Protein AF-A0A8X7T2V3-F1 (afdb_monomer_lite)

Radius of gyration: 20.46 Å; chains: 1; bounding box: 54×37×57 Å

Structure (mmCIF, N/CA/C/O backbone):
data_AF-A0A8X7T2V3-F1
#
_entry.id   AF-A0A8X7T2V3-F1
#
loop_
_atom_site.group_PDB
_atom_site.id
_atom_site.type_symbol
_atom_site.label_atom_id
_atom_site.label_alt_id
_atom_site.label_comp_id
_atom_site.label_asym_id
_atom_site.label_entity_id
_atom_site.label_seq_id
_atom_site.pdbx_PDB_ins_code
_atom_site.Cartn_x
_atom_site.Cartn_y
_atom_site.Cartn_z
_atom_site.occupancy
_atom_site.B_iso_or_equiv
_atom_site.auth_seq_id
_atom_site.auth_comp_id
_atom_site.auth_asym_id
_atom_site.auth_atom_id
_atom_site.pdbx_PDB_model_num
ATOM 1 N N . MET A 1 1 ? -27.844 -1.762 13.204 1.00 60.72 1 MET A N 1
ATOM 2 C CA . MET A 1 1 ? -26.898 -0.791 13.802 1.00 60.72 1 MET A CA 1
ATOM 3 C C . MET A 1 1 ? -26.301 0.042 12.679 1.00 60.72 1 MET A C 1
ATOM 5 O O . MET A 1 1 ? -25.996 -0.534 11.645 1.00 60.72 1 MET A O 1
ATOM 9 N N . GLY A 1 2 ? -26.189 1.361 12.847 1.00 86.06 2 GLY A N 1
ATOM 10 C CA . GLY A 1 2 ? -25.535 2.263 11.884 1.00 86.06 2 GLY A CA 1
ATOM 11 C C . GLY A 1 2 ? -24.248 2.869 12.454 1.00 86.06 2 GLY A C 1
ATOM 12 O O . GLY A 1 2 ? -23.930 2.629 13.620 1.00 86.06 2 GLY A O 1
ATOM 13 N N . LYS A 1 3 ? -23.538 3.685 11.660 1.00 88.12 3 LYS A N 1
ATOM 14 C CA . LYS A 1 3 ? -22.265 4.326 12.055 1.00 88.12 3 LYS A CA 1
ATOM 15 C C . LYS A 1 3 ? -22.340 5.033 13.415 1.00 88.12 3 LYS A C 1
ATOM 17 O O . LYS A 1 3 ? -21.502 4.807 14.277 1.00 88.12 3 LYS A O 1
ATOM 22 N N . GLU A 1 4 ? -23.390 5.809 13.666 1.00 89.50 4 GLU A N 1
ATOM 23 C CA . GLU A 1 4 ? -23.528 6.560 14.922 1.00 89.50 4 GLU A CA 1
ATOM 24 C C . GLU A 1 4 ? -23.638 5.651 16.150 1.00 89.50 4 GLU A C 1
ATOM 26 O O . GLU A 1 4 ? -23.056 5.943 17.192 1.00 89.50 4 GLU A O 1
ATOM 31 N N . ALA A 1 5 ? -24.319 4.509 16.022 1.00 90.06 5 ALA A N 1
ATOM 32 C CA . ALA A 1 5 ? -24.429 3.544 17.112 1.00 90.06 5 ALA A CA 1
ATOM 33 C C . ALA A 1 5 ? -23.069 2.918 17.466 1.00 90.06 5 ALA A C 1
ATOM 35 O O . ALA A 1 5 ? -22.826 2.620 18.635 1.00 90.06 5 ALA A O 1
ATOM 36 N N . PHE A 1 6 ? -22.185 2.756 16.476 1.00 92.75 6 PHE A N 1
ATOM 37 C CA . PHE A 1 6 ? -20.834 2.243 16.682 1.00 92.75 6 PHE A CA 1
ATOM 38 C C . PHE A 1 6 ? -19.932 3.284 17.359 1.00 92.75 6 PHE A C 1
ATOM 40 O O . PHE A 1 6 ? -19.343 2.986 18.393 1.00 92.75 6 PHE A O 1
ATOM 47 N N . TYR A 1 7 ? -19.877 4.508 16.820 1.00 93.75 7 TYR A N 1
ATOM 48 C CA . TYR A 1 7 ? -18.914 5.539 17.239 1.00 93.75 7 TYR A CA 1
ATOM 49 C C . TYR A 1 7 ? -19.374 6.427 18.405 1.00 93.75 7 TYR A C 1
ATOM 51 O O . TYR A 1 7 ? -18.537 7.050 19.048 1.00 93.75 7 TYR A O 1
ATOM 59 N N . LYS A 1 8 ? -20.677 6.483 18.711 1.00 93.88 8 LYS A N 1
ATOM 60 C CA . LYS A 1 8 ? -21.232 7.296 19.817 1.00 93.88 8 LYS A CA 1
ATOM 61 C C . LYS A 1 8 ? -22.085 6.492 20.805 1.00 93.88 8 LYS A C 1
ATOM 63 O O . LYS A 1 8 ? -22.447 6.968 21.882 1.00 93.88 8 LYS A O 1
ATOM 68 N N . GLY A 1 9 ? -22.468 5.274 20.425 1.00 93.38 9 GLY A N 1
ATOM 69 C CA . GLY A 1 9 ? -23.406 4.450 21.178 1.00 93.38 9 GLY A CA 1
ATOM 70 C C . GLY A 1 9 ? -22.752 3.581 22.251 1.00 93.38 9 GLY A C 1
ATOM 71 O O . GLY A 1 9 ? -21.698 3.889 22.805 1.00 93.38 9 GLY A O 1
ATOM 72 N N . ARG A 1 10 ? -23.421 2.466 22.563 1.00 94.81 10 ARG A N 1
ATOM 73 C CA . ARG A 1 10 ? -22.938 1.475 23.533 1.00 94.81 10 ARG A CA 1
ATOM 74 C C . ARG A 1 10 ? -21.565 0.936 23.133 1.00 94.81 10 ARG A C 1
ATOM 76 O O . ARG A 1 10 ? -20.682 0.884 23.975 1.00 94.81 10 ARG A O 1
ATOM 83 N N . THR A 1 11 ? -21.392 0.588 21.861 1.00 94.62 11 THR A N 1
ATOM 84 C CA . THR A 1 11 ? -20.151 0.007 21.340 1.00 94.62 11 THR A CA 1
ATOM 85 C C . THR A 1 11 ? -18.944 0.904 21.610 1.00 94.62 11 THR A C 1
ATOM 87 O O . THR A 1 11 ? -17.952 0.421 22.142 1.00 94.62 11 THR A O 1
ATOM 90 N N . ALA A 1 12 ? -19.054 2.212 21.361 1.00 95.50 12 ALA A N 1
ATOM 91 C CA . ALA A 1 12 ? -18.005 3.180 21.680 1.00 95.50 12 ALA A CA 1
ATOM 92 C C . ALA A 1 12 ? -17.616 3.169 23.166 1.00 95.50 12 ALA A C 1
ATOM 94 O O . ALA A 1 12 ? -16.433 3.161 23.499 1.00 95.50 12 ALA A O 1
ATOM 95 N N . ARG A 1 13 ? -18.607 3.117 24.065 1.00 96.56 13 ARG A N 1
ATOM 96 C CA . ARG A 1 13 ? -18.366 3.057 25.515 1.00 96.56 13 ARG A CA 1
ATOM 97 C C . ARG A 1 13 ? -17.661 1.775 25.935 1.00 96.56 13 ARG A C 1
ATOM 99 O O . ARG A 1 13 ? -16.741 1.847 26.741 1.00 96.56 13 ARG A O 1
ATOM 106 N N . GLU A 1 14 ? -18.052 0.632 25.378 1.00 96.50 14 GLU A N 1
ATOM 107 C CA . GLU A 1 14 ? -17.398 -0.647 25.682 1.00 96.50 14 GLU A CA 1
ATOM 108 C C . GLU A 1 14 ? -15.957 -0.680 25.155 1.00 96.50 14 GLU A C 1
ATOM 110 O O . GLU A 1 14 ? -15.072 -1.158 25.860 1.00 96.50 14 GLU A O 1
ATOM 115 N N . ILE A 1 15 ? -15.701 -0.133 23.954 1.00 95.25 15 ILE A N 1
ATOM 116 C CA . ILE A 1 15 ? -14.343 0.008 23.398 1.00 95.25 15 ILE A CA 1
ATOM 117 C C . ILE A 1 15 ? -13.474 0.843 24.343 1.00 95.25 15 ILE A C 1
ATOM 119 O O . ILE A 1 15 ? -12.404 0.393 24.748 1.00 95.25 15 ILE A O 1
ATOM 123 N N . VAL A 1 16 ? -13.933 2.042 24.713 1.00 96.19 16 VAL A N 1
ATOM 124 C CA . VAL A 1 16 ? -13.177 2.949 25.590 1.00 96.19 16 VAL A CA 1
ATOM 125 C C . VAL A 1 16 ? -12.956 2.318 26.962 1.00 96.19 16 VAL A C 1
ATOM 127 O O . VAL A 1 16 ? -11.835 2.325 27.461 1.00 96.19 16 VAL A O 1
ATOM 130 N N . SER A 1 17 ? -13.991 1.703 27.541 1.00 96.62 17 SER A N 1
ATOM 131 C CA . SER A 1 17 ? -13.907 1.069 28.857 1.00 96.62 17 SER A CA 1
ATOM 132 C C . SER A 1 17 ? -12.838 -0.021 28.906 1.00 96.62 17 SER A C 1
ATOM 134 O O . SER A 1 17 ? -12.021 -0.017 29.827 1.00 96.62 17 SER A O 1
ATOM 136 N N . ILE A 1 18 ? -12.795 -0.925 27.919 1.00 94.88 18 ILE A N 1
ATOM 137 C CA . ILE A 1 18 ? -11.807 -2.011 27.921 1.00 94.88 18 ILE A CA 1
ATOM 138 C C . ILE A 1 18 ? -10.391 -1.513 27.604 1.00 94.88 18 ILE A C 1
ATOM 140 O O . ILE A 1 18 ? -9.422 -2.013 28.177 1.00 94.88 18 ILE A O 1
ATOM 144 N N . VAL A 1 19 ? -10.256 -0.507 26.732 1.00 93.50 19 VAL A N 1
ATOM 145 C CA . VAL A 1 19 ? -8.956 0.101 26.416 1.00 93.50 19 VAL A CA 1
ATOM 146 C C . VAL A 1 19 ? -8.379 0.790 27.652 1.00 93.50 19 VAL A C 1
ATOM 148 O O . VAL A 1 19 ? -7.228 0.533 27.995 1.00 93.50 19 VAL A O 1
ATOM 151 N N . GLN A 1 20 ? -9.177 1.588 28.365 1.00 94.94 20 GLN A N 1
ATOM 152 C CA . GLN A 1 20 ? -8.750 2.262 29.596 1.00 94.94 20 GLN A CA 1
ATOM 153 C C . GLN A 1 20 ? -8.452 1.273 30.728 1.00 94.94 20 GLN A C 1
ATOM 155 O O . GLN A 1 20 ? -7.442 1.415 31.414 1.00 94.94 20 GLN A O 1
ATOM 160 N N . ALA A 1 21 ? -9.266 0.223 30.886 1.00 94.44 21 ALA A N 1
ATOM 161 C CA . ALA A 1 21 ? -8.995 -0.849 31.848 1.00 94.44 21 ALA A CA 1
ATOM 162 C C . ALA A 1 21 ? -7.669 -1.583 31.567 1.00 94.44 21 ALA A C 1
ATOM 164 O O . ALA A 1 21 ? -7.055 -2.117 32.487 1.00 94.44 21 ALA A O 1
ATOM 165 N N . SER A 1 22 ? -7.215 -1.574 30.310 1.00 91.06 22 SER A N 1
ATOM 166 C CA . SER A 1 22 ? -5.934 -2.144 29.874 1.00 91.06 22 SER A CA 1
ATOM 167 C C . SER A 1 22 ? -4.773 -1.134 29.912 1.00 91.06 22 SER A C 1
ATOM 169 O O . SER A 1 22 ? -3.687 -1.440 29.427 1.00 91.06 22 SER A O 1
ATOM 171 N N . GLY A 1 23 ? -4.987 0.072 30.456 1.00 92.00 23 GLY A N 1
ATOM 172 C CA . GLY A 1 23 ? -3.979 1.134 30.554 1.00 92.00 23 GLY A CA 1
ATOM 173 C C . GLY A 1 23 ? -3.839 2.022 29.311 1.00 92.00 23 GLY A C 1
ATOM 174 O O . GLY A 1 23 ? -2.900 2.808 29.235 1.00 92.00 23 GLY A O 1
ATOM 175 N N . GLY A 1 24 ? -4.739 1.909 28.330 1.00 90.56 24 GLY A N 1
ATOM 176 C CA . GLY A 1 24 ? -4.757 2.766 27.145 1.00 90.56 24 GLY A CA 1
ATOM 177 C C . GLY A 1 24 ? -5.404 4.135 27.388 1.00 90.56 24 GLY A C 1
ATOM 178 O O . GLY A 1 24 ? -6.145 4.335 28.347 1.00 90.56 24 GLY A O 1
ATOM 179 N N . HIS A 1 25 ? -5.161 5.073 26.470 1.00 91.94 25 HIS A N 1
ATOM 180 C CA . HIS A 1 25 ? -5.564 6.483 26.599 1.00 91.94 25 HIS A CA 1
ATOM 181 C C . HIS A 1 25 ? -6.717 6.906 25.676 1.00 91.94 25 HIS A C 1
ATOM 183 O O . HIS A 1 25 ? -6.967 8.095 25.528 1.00 91.94 25 HIS A O 1
ATOM 189 N N . MET A 1 26 ? -7.399 5.957 25.027 1.00 94.38 26 MET A N 1
ATOM 190 C CA . MET A 1 26 ? -8.512 6.279 24.127 1.00 94.38 26 MET A CA 1
ATOM 191 C C . MET A 1 26 ? -9.694 6.864 24.906 1.00 94.38 26 MET A C 1
ATOM 193 O O . MET A 1 26 ? -10.080 6.334 25.951 1.00 94.38 26 MET A O 1
ATOM 197 N N . GLU A 1 27 ? -10.308 7.905 24.354 1.00 95.81 27 GLU A N 1
ATOM 198 C CA . GLU A 1 27 ? -11.503 8.552 24.889 1.00 95.81 27 GLU A CA 1
ATOM 199 C C . GLU A 1 27 ? -12.678 8.477 23.904 1.00 95.81 27 GLU A C 1
ATOM 201 O O . GLU A 1 27 ? -12.517 8.259 22.702 1.00 95.81 27 GLU A O 1
ATOM 206 N N . LEU A 1 28 ? -13.903 8.703 24.396 1.00 95.75 28 LEU A N 1
ATOM 207 C CA . LEU A 1 28 ? -15.088 8.783 23.526 1.00 95.75 28 LEU A CA 1
ATOM 208 C C . LEU A 1 28 ? -14.966 9.914 22.496 1.00 95.75 28 LEU A C 1
ATOM 210 O O . LEU A 1 28 ? -15.446 9.771 21.372 1.00 95.75 28 LEU A O 1
ATOM 214 N N . GLY A 1 29 ? -14.288 11.003 22.872 1.00 95.25 29 GLY A N 1
ATOM 215 C CA . GLY A 1 29 ? -13.994 12.118 21.980 1.00 95.25 29 GLY A CA 1
ATOM 216 C C . GLY A 1 29 ? -13.168 11.709 20.759 1.00 95.25 29 GLY A C 1
ATOM 217 O O . GLY A 1 29 ? -13.383 12.272 19.691 1.00 95.25 29 GLY A O 1
ATOM 218 N N . ASP A 1 30 ? -12.300 10.695 20.863 1.00 93.69 30 ASP A N 1
ATOM 219 C CA . ASP A 1 30 ? -11.509 10.205 19.724 1.00 93.69 30 ASP A CA 1
ATOM 220 C C . ASP A 1 30 ? -12.386 9.498 18.680 1.00 93.69 30 ASP A C 1
ATOM 222 O O . ASP A 1 30 ? -12.205 9.666 17.472 1.00 93.69 30 ASP A O 1
ATOM 226 N N . LEU A 1 31 ? -13.365 8.711 19.140 1.00 93.44 31 LEU A N 1
ATOM 227 C CA . LEU A 1 31 ? -14.308 8.006 18.268 1.00 93.44 31 LEU A CA 1
ATOM 228 C C . LEU A 1 31 ? -15.305 8.972 17.622 1.00 93.44 31 LEU A C 1
ATOM 230 O O . LEU A 1 31 ? -15.644 8.813 16.446 1.00 93.44 31 LEU A O 1
ATOM 234 N N . GLU A 1 32 ? -15.757 9.977 18.374 1.00 92.12 32 GLU A N 1
ATOM 235 C CA . GLU A 1 32 ? -16.623 11.031 17.853 1.00 92.12 32 GLU A CA 1
ATOM 236 C C . GLU A 1 32 ? -15.894 11.920 16.834 1.00 92.12 32 GLU A C 1
ATOM 238 O O . GLU A 1 32 ? -16.443 12.209 15.771 1.00 92.12 32 GLU A O 1
ATOM 243 N N . ASP A 1 33 ? -14.646 12.287 17.107 1.00 90.50 33 ASP A N 1
ATOM 244 C CA . ASP A 1 33 ? -13.798 13.016 16.167 1.00 90.50 33 ASP A CA 1
ATOM 245 C C . ASP A 1 33 ? -13.595 12.236 14.859 1.00 90.50 33 ASP A C 1
ATOM 247 O O . ASP A 1 33 ? -13.733 12.790 13.769 1.00 90.50 33 ASP A O 1
ATOM 251 N N . HIS A 1 34 ? -13.337 10.927 14.946 1.00 88.44 34 HIS A N 1
ATOM 252 C CA . HIS A 1 34 ? -13.153 10.083 13.767 1.00 88.44 34 HIS A CA 1
ATOM 253 C C . HIS A 1 34 ? -14.403 10.027 12.874 1.00 88.44 34 HIS A C 1
ATOM 255 O O . HIS A 1 34 ? -14.294 10.194 11.659 1.00 88.44 34 HIS A O 1
ATOM 261 N N . ILE A 1 35 ? -15.600 9.831 13.444 1.00 88.44 35 ILE A N 1
ATOM 262 C CA . ILE A 1 35 ? -16.838 9.821 12.642 1.00 88.44 35 ILE A CA 1
ATOM 263 C C . ILE A 1 35 ? -17.171 11.211 12.074 1.00 88.44 35 ILE A C 1
ATOM 265 O O . ILE A 1 35 ? -17.765 11.287 10.999 1.00 88.44 35 ILE A O 1
ATOM 269 N N . GLN A 1 36 ? -16.803 12.294 12.770 1.00 88.25 36 GLN A N 1
ATOM 270 C CA . GLN A 1 36 ? -16.984 13.665 12.282 1.00 88.25 36 GLN A CA 1
ATOM 271 C C . GLN A 1 36 ? -16.048 13.989 11.113 1.00 88.25 36 GLN A C 1
ATOM 273 O O . GLN A 1 36 ? -16.503 14.586 10.140 1.00 88.25 36 GLN A O 1
ATOM 278 N N . ARG A 1 37 ? -14.780 13.557 11.175 1.00 83.50 37 ARG A N 1
ATOM 279 C CA . ARG A 1 37 ? -13.835 13.669 10.050 1.00 83.50 37 ARG A CA 1
ATOM 280 C C . ARG A 1 37 ? -14.294 12.873 8.831 1.00 83.50 37 ARG A C 1
ATOM 282 O O . ARG A 1 37 ? -14.151 13.342 7.710 1.00 83.50 37 ARG A O 1
ATOM 289 N N . GLY A 1 38 ? -14.905 11.711 9.052 1.00 81.19 38 GLY A N 1
ATOM 290 C CA . GLY A 1 38 ? -15.469 10.904 7.978 1.00 81.19 38 GLY A CA 1
ATOM 291 C C . GLY A 1 38 ? -14.398 10.227 7.121 1.00 81.19 38 GLY A C 1
ATOM 292 O O . GLY A 1 38 ? -13.354 9.814 7.622 1.00 81.19 38 GLY A O 1
ATOM 293 N N . VAL A 1 39 ? -14.707 10.039 5.838 1.00 80.75 39 VAL A N 1
ATOM 294 C CA . VAL A 1 39 ? -13.814 9.384 4.874 1.00 80.75 39 VAL A CA 1
ATOM 295 C C . VAL A 1 39 ? -12.933 10.443 4.225 1.00 80.75 39 VAL A C 1
ATOM 297 O O . VAL A 1 39 ? -13.452 11.408 3.671 1.00 80.75 39 VAL A O 1
ATOM 300 N N . ASP A 1 40 ? -11.618 10.238 4.255 1.00 79.69 40 ASP A N 1
ATOM 301 C CA . ASP A 1 40 ? -10.688 11.058 3.483 1.00 79.69 40 ASP A CA 1
ATOM 302 C C . ASP A 1 40 ? -10.746 10.637 2.008 1.00 79.69 40 ASP A C 1
ATOM 304 O O . ASP A 1 40 ? -10.319 9.539 1.642 1.00 79.69 40 ASP A O 1
ATOM 308 N N . GLU A 1 41 ? -11.265 11.512 1.148 1.00 80.88 41 GLU A N 1
ATOM 309 C CA . GLU A 1 41 ? -11.150 11.346 -0.299 1.00 80.88 41 GLU A CA 1
ATOM 310 C C . GLU A 1 41 ? -9.754 11.783 -0.744 1.00 80.88 41 GLU A C 1
ATOM 312 O O . GLU A 1 41 ? -9.386 12.955 -0.651 1.00 80.88 41 GLU A O 1
ATOM 317 N N . VAL A 1 42 ? -8.960 10.826 -1.220 1.00 82.00 42 VAL A N 1
ATOM 318 C CA . VAL A 1 42 ? -7.570 11.058 -1.618 1.00 82.00 42 VAL A CA 1
ATOM 319 C C . VAL A 1 42 ? -7.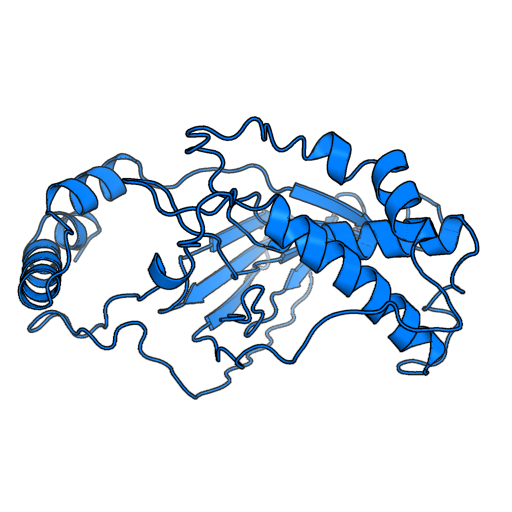368 10.793 -3.103 1.00 82.00 42 VAL A C 1
ATOM 321 O O . VAL A 1 42 ? -7.990 9.901 -3.681 1.00 82.00 42 VAL A O 1
ATOM 324 N N . GLN A 1 43 ? -6.469 11.558 -3.722 1.00 85.06 43 GLN A N 1
ATOM 325 C CA . GLN A 1 43 ? -6.021 11.274 -5.082 1.00 85.06 43 GLN A CA 1
ATOM 326 C C . GLN A 1 43 ? -4.986 10.140 -5.051 1.00 85.06 43 GLN A C 1
ATOM 328 O O . GLN A 1 43 ? -4.013 10.243 -4.298 1.00 85.06 43 GLN A O 1
ATOM 333 N N . PRO A 1 44 ? -5.170 9.064 -5.837 1.00 88.50 44 PRO A N 1
ATOM 334 C CA . PRO A 1 44 ? -4.193 7.987 -5.908 1.00 88.50 44 PRO A CA 1
ATOM 335 C C . PRO A 1 44 ? -2.848 8.486 -6.442 1.00 88.50 44 PRO A C 1
ATOM 337 O O . PRO A 1 44 ? -2.786 9.237 -7.420 1.00 88.50 44 PRO A O 1
ATOM 340 N N . VAL A 1 45 ? -1.764 8.017 -5.831 1.00 90.62 45 VAL A N 1
ATOM 341 C CA . VAL A 1 45 ? -0.415 8.180 -6.383 1.00 90.62 45 VAL A CA 1
ATOM 342 C C . VAL A 1 45 ? -0.181 7.105 -7.428 1.00 90.62 45 VAL A C 1
ATOM 344 O O . VAL A 1 45 ? -0.746 6.015 -7.338 1.00 90.62 45 VAL A O 1
ATOM 347 N N . HIS A 1 46 ? 0.627 7.405 -8.439 1.00 93.25 46 HIS A N 1
ATOM 348 C CA . HIS A 1 46 ? 0.828 6.470 -9.533 1.00 93.25 46 HIS A CA 1
ATOM 349 C C . HIS A 1 46 ? 2.225 6.529 -10.129 1.00 93.25 46 HIS A C 1
ATOM 351 O O . HIS A 1 46 ? 2.935 7.525 -10.009 1.00 93.25 46 HIS A O 1
ATOM 357 N N . TYR A 1 47 ? 2.593 5.444 -10.800 1.00 92.62 47 TYR A N 1
ATOM 358 C CA . TYR A 1 47 ? 3.797 5.353 -11.611 1.00 92.62 47 TYR A CA 1
ATOM 359 C C . TYR A 1 47 ? 3.496 4.552 -12.875 1.00 92.62 47 TYR A C 1
ATOM 361 O O . TYR A 1 47 ? 2.892 3.480 -12.807 1.00 92.62 47 TYR A O 1
ATOM 369 N N . THR A 1 48 ? 3.915 5.064 -14.030 1.00 92.25 48 THR A N 1
ATOM 370 C CA . THR A 1 48 ? 3.808 4.341 -15.301 1.00 92.25 48 THR A CA 1
ATOM 371 C C . THR A 1 48 ? 5.091 3.570 -15.537 1.00 92.25 48 THR A C 1
ATOM 373 O O . THR A 1 48 ? 6.145 4.169 -15.712 1.00 92.25 48 THR A O 1
ATOM 376 N N . TYR A 1 49 ? 4.996 2.243 -15.538 1.00 88.69 49 TYR A N 1
ATOM 377 C CA . TYR A 1 49 ? 6.101 1.368 -15.900 1.00 88.69 49 TYR A CA 1
ATOM 378 C C . TYR A 1 49 ? 6.143 1.210 -17.421 1.00 88.69 49 TYR A C 1
ATOM 380 O O . TYR A 1 49 ? 5.195 0.690 -18.027 1.00 88.69 49 TYR A O 1
ATOM 388 N N . HIS A 1 50 ? 7.220 1.694 -18.042 1.00 78.88 50 HIS A N 1
ATOM 389 C CA . HIS A 1 50 ? 7.354 1.735 -19.493 1.00 78.88 50 HIS A CA 1
ATOM 390 C C . HIS A 1 50 ? 7.967 0.434 -19.989 1.00 78.88 50 HIS A C 1
ATOM 392 O O . HIS A 1 50 ? 9.132 0.141 -19.752 1.00 78.88 50 HIS A O 1
ATOM 398 N N . ASN A 1 51 ? 7.158 -0.349 -20.696 1.00 64.62 51 ASN A N 1
ATOM 399 C CA . ASN A 1 51 ? 7.534 -1.665 -21.192 1.00 64.62 51 ASN A CA 1
ATOM 400 C C . ASN A 1 51 ? 8.812 -1.582 -22.056 1.00 64.62 51 ASN A C 1
ATOM 402 O O . ASN A 1 51 ? 9.782 -2.271 -21.794 1.00 64.62 51 ASN A O 1
ATOM 406 N N . ASP A 1 52 ? 8.859 -0.721 -23.069 1.00 61.06 52 ASP A N 1
ATOM 407 C CA . ASP A 1 52 ? 9.955 -0.608 -24.050 1.00 61.06 52 ASP A CA 1
ATOM 408 C C . ASP A 1 52 ? 10.496 0.828 -24.200 1.00 61.06 52 ASP A C 1
ATOM 410 O O . ASP A 1 52 ? 11.140 1.168 -25.192 1.00 61.06 52 ASP A O 1
ATOM 414 N N . GLY A 1 53 ? 10.206 1.689 -23.222 1.00 55.78 53 GLY A N 1
ATOM 415 C CA . GLY A 1 53 ? 10.483 3.124 -23.293 1.00 55.78 53 GLY A CA 1
ATOM 416 C C . GLY A 1 53 ? 9.467 3.932 -24.114 1.00 55.78 53 GLY A C 1
ATOM 417 O O . GLY A 1 53 ? 9.623 5.149 -24.215 1.00 55.78 53 GLY A O 1
ATOM 418 N N . SER A 1 54 ? 8.422 3.310 -24.678 1.00 56.88 54 SER A N 1
ATOM 419 C CA . SER A 1 54 ? 7.300 4.024 -25.294 1.00 56.88 54 SER A CA 1
ATOM 420 C C . SER A 1 54 ? 6.146 4.240 -24.301 1.00 56.88 54 SER A C 1
ATOM 422 O O . SER A 1 54 ? 5.770 3.351 -23.538 1.00 56.88 54 SER A O 1
ATOM 424 N N . GLU A 1 55 ? 5.538 5.431 -24.319 1.00 57.41 55 GLU A N 1
ATOM 425 C CA . GLU A 1 55 ? 4.376 5.760 -23.469 1.00 57.41 55 GLU A CA 1
ATOM 426 C C . GLU A 1 55 ? 3.105 4.973 -23.836 1.00 57.41 55 GLU A C 1
ATOM 428 O O . GLU A 1 55 ? 2.173 4.895 -23.038 1.00 57.41 55 GLU A O 1
ATOM 433 N N . LYS A 1 56 ? 3.028 4.397 -25.044 1.00 61.41 56 LYS A N 1
ATOM 434 C CA . LYS A 1 56 ? 1.782 3.807 -25.564 1.00 61.41 56 LYS A CA 1
ATOM 435 C C . LYS A 1 56 ? 1.453 2.433 -24.981 1.00 61.41 56 LYS A C 1
ATOM 437 O O . LYS A 1 56 ? 0.271 2.133 -24.838 1.00 61.41 56 LYS A O 1
ATOM 442 N N . ASP A 1 57 ? 2.465 1.652 -24.607 1.00 71.00 57 ASP A N 1
ATOM 443 C CA . ASP A 1 57 ? 2.298 0.291 -24.072 1.00 71.00 57 ASP A CA 1
ATOM 444 C C . ASP A 1 57 ? 2.621 0.180 -22.570 1.00 71.00 57 ASP A C 1
ATOM 446 O O . ASP A 1 57 ? 2.684 -0.922 -22.016 1.00 71.00 57 ASP A O 1
ATOM 450 N N . GLY A 1 58 ? 2.806 1.319 -21.896 1.00 84.00 58 GLY A N 1
ATOM 451 C CA . GLY A 1 58 ? 3.048 1.381 -20.458 1.00 84.00 58 GLY A CA 1
ATOM 452 C C . GLY A 1 58 ? 1.850 0.922 -19.621 1.00 84.00 58 GLY A C 1
ATOM 453 O O . GLY A 1 58 ? 0.685 1.061 -20.011 1.00 84.00 58 GLY A O 1
ATOM 454 N N . VAL A 1 59 ? 2.146 0.383 -18.438 1.00 89.94 59 VAL A N 1
ATOM 455 C CA . VAL A 1 59 ? 1.141 0.057 -17.417 1.00 89.94 59 VAL A CA 1
ATOM 456 C C . VAL A 1 59 ? 1.286 1.052 -16.274 1.00 89.94 59 VAL A C 1
ATOM 458 O O . VAL A 1 59 ? 2.350 1.144 -15.665 1.00 89.94 59 VAL A O 1
ATOM 461 N N . THR A 1 60 ? 0.222 1.793 -15.978 1.00 92.50 60 THR A N 1
ATOM 462 C CA . THR A 1 60 ? 0.194 2.736 -14.857 1.00 92.50 60 THR A CA 1
ATOM 463 C C . THR A 1 60 ? -0.332 2.031 -13.624 1.00 92.50 60 THR A C 1
ATOM 465 O O . THR A 1 60 ? -1.479 1.592 -13.611 1.00 92.50 60 THR A O 1
ATOM 468 N N . LEU A 1 61 ? 0.509 1.908 -12.600 1.00 92.50 61 LEU A N 1
ATOM 469 C CA . LEU A 1 61 ? 0.143 1.387 -11.288 1.00 92.50 61 LEU A CA 1
ATOM 470 C C . LEU A 1 61 ? -0.337 2.536 -10.402 1.00 92.50 61 LEU A C 1
ATOM 472 O O . LEU A 1 61 ? 0.342 3.555 -10.318 1.00 92.50 61 LEU A O 1
ATOM 476 N N . TYR A 1 62 ? -1.469 2.346 -9.733 1.00 93.06 62 TYR A N 1
ATOM 477 C CA . TYR A 1 62 ? -2.080 3.269 -8.784 1.00 93.06 62 TYR A CA 1
ATOM 478 C C . TYR A 1 62 ? -2.099 2.657 -7.392 1.00 93.06 62 TYR A C 1
ATOM 480 O O . TYR A 1 62 ? -2.488 1.501 -7.213 1.00 93.06 62 TYR A O 1
ATOM 488 N N . GLU A 1 63 ? -1.751 3.484 -6.419 1.00 89.50 63 GLU A N 1
ATOM 489 C CA . GLU A 1 63 ? -1.659 3.138 -5.009 1.00 89.50 63 GLU A CA 1
ATOM 490 C C . GLU A 1 63 ? -2.278 4.251 -4.156 1.00 89.50 63 GLU A C 1
ATOM 492 O O . GLU A 1 63 ? -2.391 5.411 -4.574 1.00 89.50 63 GLU A O 1
ATOM 497 N N . CYS A 1 64 ? -2.672 3.911 -2.929 1.00 87.38 64 CYS A N 1
ATOM 498 C CA . CYS A 1 64 ? -3.057 4.925 -1.954 1.00 87.38 64 CYS A CA 1
ATOM 499 C C . CYS A 1 64 ? -1.843 5.812 -1.608 1.00 87.38 64 CYS A C 1
ATOM 501 O O . CYS A 1 64 ? -0.735 5.289 -1.444 1.00 87.38 64 CYS A O 1
ATOM 503 N N . PRO A 1 65 ? -2.024 7.138 -1.460 1.00 87.00 65 PRO A N 1
ATOM 504 C CA . PRO A 1 65 ? -0.956 8.008 -0.982 1.00 87.00 65 PRO A CA 1
ATOM 505 C C . PRO A 1 65 ? -0.538 7.657 0.457 1.00 87.00 65 PRO A C 1
ATOM 507 O O . PRO A 1 65 ? -1.228 6.897 1.153 1.00 87.00 65 PRO A O 1
ATOM 510 N N . PRO A 1 66 ? 0.574 8.240 0.943 1.00 84.94 66 PRO A N 1
ATOM 511 C CA . PRO A 1 66 ? 0.914 8.232 2.359 1.00 84.94 66 PRO A CA 1
ATOM 512 C C . PRO A 1 66 ? -0.306 8.580 3.226 1.00 84.94 66 PRO A C 1
ATOM 514 O O . PRO A 1 66 ? -1.118 9.430 2.871 1.00 84.94 66 PRO A O 1
ATOM 517 N N . ASN A 1 67 ? -0.508 7.929 4.364 1.00 83.00 67 ASN A N 1
ATOM 518 C CA . ASN A 1 67 ? 0.403 7.047 5.097 1.00 83.00 67 ASN A CA 1
ATOM 519 C C . ASN A 1 67 ? 0.472 5.580 4.614 1.00 83.00 67 ASN A C 1
ATOM 521 O O . ASN A 1 67 ? 1.048 4.750 5.318 1.00 83.00 67 ASN A O 1
ATOM 525 N N . GLY A 1 68 ? -0.108 5.241 3.457 1.00 81.06 68 GLY A N 1
ATOM 526 C CA . GLY A 1 68 ? 0.007 3.915 2.840 1.00 81.06 68 GLY A CA 1
ATOM 527 C C . GLY A 1 68 ? 1.412 3.600 2.316 1.00 81.06 68 GLY A C 1
ATOM 528 O O . GLY A 1 68 ? 2.104 4.469 1.788 1.00 81.06 68 GLY A O 1
ATOM 529 N N . GLN A 1 69 ? 1.823 2.334 2.412 1.00 81.69 69 GLN A N 1
ATOM 530 C CA . GLN A 1 69 ? 3.126 1.868 1.931 1.00 81.69 69 GLN A CA 1
ATOM 531 C C . GLN A 1 69 ? 3.185 1.593 0.425 1.00 81.69 69 GLN A C 1
ATOM 533 O O . GLN A 1 69 ? 4.213 1.124 -0.063 1.00 81.69 69 GLN A O 1
ATOM 538 N N . GLY A 1 70 ? 2.116 1.884 -0.326 1.00 84.94 70 GLY A N 1
ATOM 539 C CA . GLY A 1 70 ? 2.041 1.629 -1.774 1.00 84.94 70 GLY A CA 1
ATOM 540 C C . GLY A 1 70 ? 3.134 2.335 -2.559 1.00 84.94 70 GLY A C 1
ATOM 541 O O . GLY A 1 70 ? 3.590 1.846 -3.590 1.00 84.94 70 GLY A O 1
ATOM 542 N N . LEU A 1 71 ? 3.678 3.409 -1.984 1.00 86.19 71 LEU A N 1
ATOM 543 C CA . LEU A 1 71 ? 4.858 4.088 -2.494 1.00 86.19 71 LEU A CA 1
ATOM 544 C C . LEU A 1 71 ? 6.056 3.142 -2.715 1.00 86.19 71 LEU A C 1
ATOM 546 O O . LEU A 1 71 ? 6.802 3.359 -3.662 1.00 86.19 71 LEU A O 1
ATOM 550 N N . VAL A 1 72 ? 6.219 2.068 -1.928 1.00 88.31 72 VAL A N 1
ATOM 551 C CA . VAL A 1 72 ? 7.275 1.057 -2.149 1.00 88.31 72 VAL A CA 1
ATOM 552 C C . VAL A 1 72 ? 7.173 0.452 -3.548 1.00 88.31 72 VAL A C 1
ATOM 554 O O . VAL A 1 72 ? 8.181 0.352 -4.245 1.00 88.31 72 VAL A O 1
ATOM 557 N N . ALA A 1 73 ? 5.969 0.066 -3.978 1.00 90.38 73 ALA A N 1
ATOM 558 C CA . ALA A 1 73 ? 5.763 -0.553 -5.283 1.00 90.38 73 ALA A CA 1
ATOM 559 C C . ALA A 1 73 ? 6.063 0.437 -6.417 1.00 90.38 73 ALA A C 1
ATOM 561 O O . ALA A 1 73 ? 6.759 0.091 -7.372 1.00 90.38 73 ALA A O 1
ATOM 562 N N . LEU A 1 74 ? 5.606 1.685 -6.274 1.00 92.44 74 LEU A N 1
ATOM 563 C CA . LEU A 1 74 ? 5.862 2.748 -7.249 1.00 92.44 74 LEU A CA 1
ATOM 564 C C . LEU A 1 74 ? 7.362 3.057 -7.376 1.00 92.44 74 LEU A C 1
ATOM 566 O O . LEU A 1 74 ? 7.886 3.135 -8.487 1.00 92.44 74 LEU A O 1
ATOM 570 N N . LEU A 1 75 ? 8.068 3.172 -6.248 1.00 89.69 75 LEU A N 1
ATOM 571 C CA . LEU A 1 75 ? 9.512 3.406 -6.222 1.00 89.69 75 LEU A CA 1
ATOM 572 C C . LEU A 1 75 ? 10.287 2.232 -6.811 1.00 89.69 75 LEU A C 1
ATOM 574 O O . LEU A 1 75 ? 11.188 2.448 -7.612 1.00 89.69 75 LEU A O 1
ATOM 578 N N . ALA A 1 76 ? 9.933 0.996 -6.458 1.00 91.56 76 ALA A N 1
ATOM 579 C CA . ALA A 1 76 ? 10.612 -0.186 -6.976 1.00 91.56 76 ALA A CA 1
ATOM 580 C C . ALA A 1 76 ? 10.471 -0.288 -8.501 1.00 91.56 76 ALA A C 1
ATOM 582 O O . ALA A 1 76 ? 11.469 -0.504 -9.190 1.00 91.56 76 ALA A O 1
ATOM 583 N N . LEU A 1 77 ? 9.264 -0.061 -9.038 1.00 92.25 77 LEU A N 1
ATOM 584 C CA . LEU A 1 77 ? 9.037 -0.010 -10.484 1.00 92.25 77 LEU A CA 1
ATOM 585 C C . LEU A 1 77 ? 9.857 1.099 -11.142 1.00 92.25 77 LEU A C 1
ATOM 587 O O . LEU A 1 77 ? 10.492 0.855 -12.165 1.00 92.25 77 LEU A O 1
ATOM 591 N N . GLY A 1 78 ? 9.888 2.290 -10.544 1.00 92.12 78 GLY A N 1
ATOM 592 C CA . GLY A 1 78 ? 10.624 3.411 -11.111 1.00 92.12 78 GLY A CA 1
ATOM 593 C C . GLY A 1 78 ? 12.142 3.274 -11.051 1.00 92.12 78 GLY A C 1
ATOM 594 O O . GLY A 1 78 ? 12.838 3.675 -11.983 1.00 92.12 78 GLY A O 1
ATOM 595 N N . ILE A 1 79 ? 12.669 2.663 -9.990 1.00 90.25 79 ILE A N 1
ATOM 596 C CA . ILE A 1 79 ? 14.091 2.332 -9.868 1.00 90.25 79 ILE A CA 1
ATOM 597 C C . ILE A 1 79 ? 14.466 1.275 -10.905 1.00 90.25 79 ILE A C 1
ATOM 599 O O . ILE A 1 79 ? 15.497 1.412 -11.562 1.00 90.25 79 ILE A O 1
ATOM 603 N N . LEU A 1 80 ? 13.626 0.253 -11.087 1.00 91.06 80 LEU A N 1
ATOM 604 C CA . LEU A 1 80 ? 13.849 -0.800 -12.072 1.00 91.06 80 LEU A CA 1
ATOM 605 C C . LEU A 1 80 ? 13.813 -0.253 -13.509 1.00 91.06 80 LEU A C 1
ATOM 607 O O . LEU A 1 80 ? 14.728 -0.535 -14.279 1.00 91.06 80 LEU A O 1
ATOM 611 N N . ASP A 1 81 ? 12.814 0.568 -13.849 1.00 90.50 81 ASP A N 1
ATOM 612 C CA . ASP A 1 81 ? 12.703 1.250 -15.151 1.00 90.50 81 ASP A CA 1
ATOM 613 C C . ASP A 1 81 ? 13.945 2.131 -15.411 1.00 90.50 81 ASP A C 1
ATOM 615 O O . ASP A 1 81 ? 14.626 2.032 -16.436 1.00 90.50 81 ASP A O 1
ATOM 619 N N . ALA A 1 82 ? 14.357 2.924 -14.415 1.00 90.00 82 ALA A N 1
ATOM 620 C CA . ALA A 1 82 ? 15.565 3.736 -14.515 1.00 90.00 82 ALA A CA 1
ATOM 621 C C . ALA A 1 82 ? 16.847 2.897 -14.674 1.00 90.00 82 ALA A C 1
ATOM 623 O O . ALA A 1 82 ? 17.719 3.272 -15.461 1.00 90.00 82 ALA A O 1
ATOM 624 N N . ALA A 1 83 ? 16.973 1.773 -13.965 1.00 90.56 83 ALA A N 1
ATOM 625 C CA . ALA A 1 83 ? 18.127 0.883 -14.059 1.00 90.56 83 ALA A CA 1
ATOM 626 C C . ALA A 1 83 ? 18.241 0.237 -15.447 1.00 90.56 83 ALA A C 1
ATOM 628 O O . ALA A 1 83 ? 19.347 0.150 -15.985 1.00 90.56 83 ALA A O 1
ATOM 629 N N . GLN A 1 84 ? 17.113 -0.142 -16.053 1.00 89.19 84 GLN A N 1
ATOM 630 C CA . GLN A 1 84 ? 17.062 -0.646 -17.429 1.00 89.19 84 GLN A CA 1
ATOM 631 C C . GLN A 1 84 ? 17.480 0.431 -18.430 1.00 89.19 84 GLN A C 1
ATOM 633 O O . GLN A 1 84 ? 18.382 0.216 -19.236 1.00 89.19 84 GLN A O 1
ATOM 638 N N . ARG A 1 85 ? 16.894 1.631 -18.335 1.00 88.38 85 ARG A N 1
ATOM 639 C CA . ARG A 1 85 ? 17.212 2.762 -19.224 1.00 88.38 85 ARG A CA 1
ATOM 640 C C . ARG A 1 85 ? 18.682 3.184 -19.153 1.00 88.38 85 ARG A C 1
ATOM 642 O O . ARG A 1 85 ? 19.248 3.637 -20.145 1.00 88.38 85 ARG A O 1
ATOM 649 N N . LEU A 1 86 ? 19.299 3.052 -17.980 1.00 89.75 86 LEU A N 1
ATOM 650 C CA . LEU A 1 86 ? 20.720 3.327 -17.760 1.00 89.75 86 LEU A CA 1
ATOM 651 C C . LEU A 1 86 ? 21.633 2.135 -18.109 1.00 89.75 86 LEU A C 1
ATOM 653 O O . LEU A 1 86 ? 22.845 2.254 -17.944 1.00 89.75 86 LEU A O 1
ATOM 657 N N . ASN A 1 87 ? 21.081 1.021 -18.605 1.00 90.44 87 ASN A N 1
ATOM 658 C CA . ASN A 1 87 ? 21.788 -0.229 -18.908 1.00 90.44 87 ASN A CA 1
ATOM 659 C C . ASN A 1 87 ? 22.578 -0.797 -17.711 1.00 90.44 87 ASN A C 1
ATOM 661 O O . ASN A 1 87 ? 23.644 -1.386 -17.886 1.00 90.44 87 ASN A O 1
ATOM 665 N N . ILE A 1 88 ? 22.075 -0.596 -16.488 1.00 90.06 88 ILE A N 1
ATOM 666 C CA . ILE A 1 88 ? 22.675 -1.122 -15.250 1.00 90.06 88 ILE A CA 1
ATOM 667 C C . ILE A 1 88 ? 22.292 -2.591 -15.062 1.00 90.06 88 ILE A C 1
ATOM 669 O O . ILE A 1 88 ? 23.134 -3.417 -14.717 1.00 90.06 88 ILE A O 1
ATOM 673 N N . VAL A 1 89 ? 21.022 -2.913 -15.312 1.00 89.75 89 VAL A N 1
ATOM 674 C CA . VAL A 1 89 ? 20.494 -4.280 -15.299 1.00 89.75 89 VAL A CA 1
ATOM 675 C C . VAL A 1 89 ? 19.914 -4.611 -16.675 1.00 89.75 89 VAL A C 1
ATOM 677 O O . VAL A 1 89 ? 19.390 -3.711 -17.339 1.00 89.75 89 VAL A O 1
ATOM 680 N N . PRO A 1 90 ? 19.997 -5.875 -17.128 1.00 86.44 90 PRO A N 1
ATOM 681 C CA . PRO A 1 90 ? 19.295 -6.306 -18.328 1.00 86.44 90 PRO A CA 1
ATOM 682 C C . PRO A 1 90 ? 17.782 -6.199 -18.133 1.00 86.44 90 PRO A C 1
ATOM 684 O O . PRO A 1 90 ? 17.278 -6.214 -17.010 1.00 86.44 90 PRO A O 1
ATOM 687 N N . ASP A 1 91 ? 17.053 -6.118 -19.242 1.00 86.25 91 ASP A N 1
ATOM 688 C CA . ASP A 1 91 ? 15.597 -6.143 -19.226 1.00 86.25 91 ASP A CA 1
ATOM 689 C C . ASP A 1 91 ? 15.091 -7.474 -18.628 1.00 86.25 91 ASP A C 1
ATOM 691 O O . ASP A 1 91 ? 15.275 -8.522 -19.258 1.00 86.25 91 ASP A O 1
ATOM 695 N N . PRO A 1 92 ? 14.419 -7.467 -17.460 1.00 84.38 92 PRO A N 1
ATOM 696 C CA . PRO A 1 92 ? 13.919 -8.660 -16.787 1.00 84.38 92 PRO A CA 1
ATOM 697 C C . PRO A 1 92 ? 12.965 -9.502 -17.632 1.00 84.38 92 PRO A C 1
ATOM 699 O O . PRO A 1 92 ? 12.800 -10.682 -17.348 1.00 84.38 92 PRO A O 1
ATOM 702 N N . ARG A 1 93 ? 12.341 -8.934 -18.673 1.00 82.12 93 ARG A N 1
ATOM 703 C CA . ARG A 1 93 ? 11.470 -9.676 -19.601 1.00 82.12 93 ARG A CA 1
ATOM 704 C C . ARG A 1 93 ? 12.255 -10.576 -20.551 1.00 82.12 93 ARG A C 1
ATOM 706 O O . ARG A 1 93 ? 11.705 -11.535 -21.080 1.00 82.12 93 ARG A O 1
ATOM 713 N N . THR A 1 94 ? 13.517 -10.233 -20.796 1.00 87.81 94 THR A N 1
ATOM 714 C CA . THR A 1 94 ? 14.434 -11.017 -21.636 1.00 87.81 94 THR A CA 1
ATOM 715 C C . THR A 1 94 ? 15.166 -12.094 -20.842 1.00 87.81 94 THR A C 1
ATOM 717 O O . THR A 1 94 ? 15.755 -12.998 -21.431 1.00 87.81 94 THR A O 1
ATOM 720 N N . LEU A 1 95 ? 15.122 -12.003 -19.512 1.00 89.12 95 LEU A N 1
ATOM 721 C CA . LEU A 1 95 ? 15.716 -12.972 -18.607 1.00 89.12 95 LEU A CA 1
ATOM 722 C C . LEU A 1 95 ? 14.766 -14.143 -18.376 1.00 89.12 95 LEU A C 1
ATOM 724 O O . LEU A 1 95 ? 13.543 -14.018 -18.463 1.00 89.12 95 LEU A O 1
ATOM 728 N N . GLU A 1 96 ? 15.341 -15.287 -18.023 1.00 92.75 96 GLU A N 1
ATOM 729 C CA . GLU A 1 96 ? 14.560 -16.406 -17.519 1.00 92.75 96 GLU A CA 1
ATOM 730 C C . GLU A 1 96 ? 13.884 -16.009 -16.198 1.00 92.75 96 GLU A C 1
ATOM 732 O O . GLU A 1 96 ? 14.497 -15.415 -15.305 1.00 92.75 96 GLU A O 1
ATOM 737 N N . HIS A 1 97 ? 12.595 -16.323 -16.070 1.00 89.31 97 HIS A N 1
ATOM 738 C CA . HIS A 1 97 ? 11.849 -16.025 -14.854 1.00 89.31 97 HIS A CA 1
ATOM 739 C C . HIS A 1 97 ? 12.498 -16.716 -13.646 1.00 89.31 97 HIS A C 1
ATOM 741 O O . HIS A 1 97 ? 12.744 -17.919 -13.675 1.00 89.31 97 HIS A O 1
ATOM 747 N N . ASN A 1 98 ? 12.738 -15.957 -12.574 1.00 88.50 98 ASN A N 1
ATOM 748 C CA . ASN A 1 98 ? 13.457 -16.394 -11.370 1.00 88.50 98 ASN A CA 1
ATOM 749 C C . ASN A 1 98 ? 14.930 -16.789 -11.579 1.00 88.50 98 ASN A C 1
ATOM 751 O O . ASN A 1 98 ? 15.511 -17.417 -10.691 1.00 88.50 98 ASN A O 1
ATOM 755 N N . SER A 1 99 ? 15.567 -16.394 -12.688 1.00 92.38 99 SER A N 1
ATOM 756 C CA . SER A 1 99 ? 17.028 -16.482 -12.788 1.00 92.38 99 SER A CA 1
ATOM 757 C C . SER A 1 99 ? 17.705 -15.612 -11.714 1.00 92.38 99 SER A C 1
ATOM 759 O O . SER A 1 99 ? 17.094 -14.661 -11.207 1.00 92.38 99 SER A O 1
ATOM 761 N N . PRO A 1 100 ? 18.974 -15.885 -11.362 1.00 91.25 100 PRO A N 1
ATOM 762 C CA . PRO A 1 100 ? 19.720 -15.053 -10.422 1.00 91.25 100 PRO A CA 1
ATOM 763 C C . PRO A 1 100 ? 19.738 -13.569 -10.811 1.00 91.25 100 PRO A C 1
ATOM 765 O O . PRO A 1 100 ? 19.516 -12.713 -9.962 1.00 91.25 100 PRO A O 1
ATOM 768 N N . GLU A 1 101 ? 19.931 -13.254 -12.091 1.00 90.19 101 GLU A N 1
ATOM 769 C CA . GLU A 1 101 ? 19.972 -11.884 -12.615 1.00 90.19 101 GLU A CA 1
ATOM 770 C C . GLU A 1 101 ? 18.600 -11.206 -12.529 1.00 90.19 101 GLU A C 1
ATOM 772 O O . GLU A 1 101 ? 18.507 -10.033 -12.160 1.00 90.19 101 GLU A O 1
ATOM 777 N N . TYR A 1 102 ? 17.533 -11.958 -12.824 1.00 90.56 102 TYR A N 1
ATOM 778 C CA . TYR A 1 102 ? 16.155 -11.497 -12.684 1.00 90.56 102 TYR A CA 1
ATOM 779 C C . TYR A 1 102 ? 15.842 -11.135 -11.229 1.00 90.56 102 TYR A C 1
ATOM 781 O O . TYR A 1 102 ? 15.381 -10.029 -10.941 1.00 90.56 102 TYR A O 1
ATOM 789 N N . LEU A 1 103 ? 16.136 -12.047 -10.299 1.00 90.00 103 LEU A N 1
ATOM 790 C CA . LEU A 1 103 ? 15.889 -11.837 -8.875 1.00 90.00 103 LEU A CA 1
ATOM 791 C C . LEU A 1 103 ? 16.762 -10.716 -8.312 1.00 90.00 103 LEU A C 1
ATOM 793 O O . LEU A 1 103 ? 16.253 -9.889 -7.564 1.00 90.00 103 LEU A O 1
ATOM 797 N N . GLN A 1 104 ? 18.035 -10.639 -8.703 1.00 89.62 104 GLN A N 1
ATOM 798 C CA . GLN A 1 104 ? 18.954 -9.585 -8.274 1.00 89.62 104 GLN A CA 1
ATOM 799 C C . GLN A 1 104 ? 18.406 -8.194 -8.618 1.00 89.62 104 GLN A C 1
ATOM 801 O O . GLN A 1 104 ? 18.365 -7.321 -7.752 1.00 89.62 104 GLN A O 1
ATOM 806 N N . ALA A 1 105 ? 17.935 -7.991 -9.853 1.00 90.06 105 ALA A N 1
ATOM 807 C CA . ALA A 1 105 ? 17.378 -6.707 -10.275 1.00 90.06 105 ALA A CA 1
ATOM 808 C C . ALA A 1 105 ? 16.141 -6.311 -9.449 1.00 90.06 105 ALA A C 1
ATOM 810 O O . ALA A 1 105 ? 16.037 -5.170 -8.995 1.00 90.06 105 ALA A O 1
ATOM 811 N N . LEU A 1 106 ? 15.223 -7.258 -9.217 1.00 90.75 106 LEU A N 1
ATOM 812 C CA . LEU A 1 106 ? 14.012 -7.010 -8.430 1.00 90.75 106 LEU A CA 1
ATOM 813 C C . LEU A 1 106 ? 14.317 -6.764 -6.950 1.00 90.75 106 LEU A C 1
ATOM 815 O O . LEU A 1 106 ? 13.772 -5.834 -6.359 1.00 90.75 106 LEU A O 1
ATOM 819 N N . ILE A 1 107 ? 15.186 -7.582 -6.353 1.00 88.56 107 ILE A N 1
ATOM 820 C CA . ILE A 1 107 ? 15.549 -7.497 -4.937 1.00 88.56 107 ILE A CA 1
ATOM 821 C C . ILE A 1 107 ? 16.232 -6.164 -4.647 1.00 88.56 107 ILE A C 1
ATOM 823 O O . ILE A 1 107 ? 15.845 -5.486 -3.700 1.00 88.56 107 ILE A O 1
ATOM 827 N N . GLU A 1 108 ? 17.207 -5.751 -5.456 1.00 88.75 108 GLU A N 1
ATOM 828 C CA . GLU A 1 108 ? 17.934 -4.502 -5.211 1.00 88.75 108 GLU A CA 1
ATOM 829 C C . GLU A 1 108 ? 17.035 -3.271 -5.410 1.00 88.75 108 GLU A C 1
ATOM 831 O O . GLU A 1 108 ? 17.066 -2.352 -4.587 1.00 88.75 108 GLU A O 1
ATOM 836 N N . ALA A 1 109 ? 16.161 -3.275 -6.426 1.00 89.62 109 ALA A N 1
ATOM 837 C CA . ALA A 1 109 ? 15.166 -2.217 -6.609 1.00 89.62 109 ALA A CA 1
ATOM 838 C C . ALA A 1 109 ? 14.193 -2.135 -5.419 1.00 89.62 109 ALA A C 1
ATOM 840 O O . ALA A 1 109 ? 13.944 -1.047 -4.894 1.00 89.62 109 ALA A O 1
ATOM 841 N N . LEU A 1 110 ? 13.692 -3.284 -4.947 1.00 89.06 110 LEU A N 1
ATOM 842 C CA . LEU A 1 110 ? 12.834 -3.357 -3.766 1.00 89.06 110 LEU A CA 1
ATOM 843 C C . LEU A 1 110 ? 13.560 -2.856 -2.518 1.00 89.06 110 LEU A C 1
ATOM 845 O O . LEU A 1 110 ? 13.002 -2.039 -1.796 1.00 89.06 110 LEU A O 1
ATOM 849 N N . ARG A 1 111 ? 14.799 -3.284 -2.256 1.00 86.25 111 ARG A N 1
ATOM 850 C CA . ARG A 1 111 ? 15.562 -2.860 -1.069 1.00 86.25 111 ARG A CA 1
ATOM 851 C C . ARG A 1 111 ? 15.712 -1.345 -1.001 1.00 86.25 111 ARG A C 1
ATOM 853 O O . ARG A 1 111 ? 15.449 -0.758 0.047 1.00 86.25 111 ARG A O 1
ATOM 860 N N . LEU A 1 112 ? 16.072 -0.711 -2.116 1.00 83.69 112 LEU A N 1
ATOM 861 C CA . LEU A 1 112 ? 16.171 0.746 -2.199 1.00 83.69 112 LEU A CA 1
ATOM 862 C C . LEU A 1 112 ? 14.815 1.421 -1.948 1.00 83.69 112 LEU A C 1
ATOM 864 O O . LEU A 1 112 ? 14.742 2.359 -1.152 1.00 83.69 112 LEU A O 1
ATOM 868 N N . ALA A 1 113 ? 13.744 0.900 -2.552 1.00 86.38 113 ALA A N 1
ATOM 869 C CA . ALA A 1 113 ? 12.386 1.397 -2.351 1.00 86.38 113 ALA A CA 1
ATOM 870 C C . ALA A 1 113 ? 11.898 1.245 -0.899 1.00 86.38 113 ALA A C 1
ATOM 872 O O . ALA A 1 113 ? 11.287 2.164 -0.358 1.00 86.38 113 ALA A O 1
ATOM 873 N N . PHE A 1 114 ? 12.197 0.120 -0.242 1.00 84.44 114 PHE A N 1
ATOM 874 C CA . PHE A 1 114 ? 11.883 -0.134 1.166 1.00 84.44 114 PHE A CA 1
ATOM 875 C C . PHE A 1 114 ? 12.591 0.868 2.087 1.00 84.44 114 PHE A C 1
ATOM 877 O O . PHE A 1 114 ? 11.970 1.397 3.009 1.00 84.44 114 PHE A O 1
ATOM 884 N N . VAL A 1 115 ? 13.871 1.159 1.834 1.00 81.62 115 VAL A N 1
ATOM 885 C CA . VAL A 1 115 ? 14.635 2.159 2.599 1.00 81.62 115 VAL A CA 1
ATOM 886 C C . VAL A 1 115 ? 14.021 3.552 2.454 1.00 81.62 115 VAL A C 1
ATOM 888 O O . VAL A 1 115 ? 13.823 4.243 3.455 1.00 81.62 115 VAL A O 1
ATOM 891 N N . ASP A 1 116 ? 13.676 3.950 1.231 1.00 82.25 116 ASP A N 1
ATOM 892 C CA . ASP A 1 116 ? 13.089 5.266 0.971 1.00 82.25 116 ASP A CA 1
ATOM 893 C C . ASP A 1 116 ? 11.683 5.374 1.575 1.00 82.25 116 ASP A C 1
ATOM 895 O O . ASP A 1 116 ? 11.375 6.344 2.267 1.00 82.25 116 ASP A O 1
ATOM 899 N N . ALA A 1 117 ? 10.843 4.351 1.415 1.00 80.50 117 ALA A N 1
ATOM 900 C CA . ALA A 1 117 ? 9.505 4.343 1.990 1.00 80.50 117 ALA A CA 1
ATOM 901 C C . ALA A 1 117 ? 9.522 4.397 3.523 1.00 80.50 117 ALA A C 1
ATOM 903 O O . ALA A 1 117 ? 8.748 5.156 4.098 1.00 80.50 117 ALA A O 1
ATOM 904 N N . ARG A 1 118 ? 10.432 3.675 4.196 1.00 78.00 118 ARG A N 1
ATOM 905 C CA . ARG A 1 118 ? 10.599 3.781 5.660 1.00 78.00 118 ARG A CA 1
ATOM 906 C C . ARG A 1 118 ? 10.914 5.209 6.093 1.00 78.00 118 ARG A C 1
ATOM 908 O O . ARG A 1 118 ? 10.390 5.677 7.096 1.00 78.00 118 ARG A O 1
ATOM 915 N N . LYS A 1 119 ? 11.744 5.912 5.321 1.00 76.00 119 LYS A N 1
ATOM 916 C CA . LYS A 1 119 ? 12.119 7.296 5.616 1.00 76.00 119 LYS A CA 1
ATOM 917 C C . LYS A 1 119 ? 10.964 8.271 5.381 1.00 76.00 119 LYS A C 1
ATOM 919 O O . LYS A 1 119 ? 10.748 9.172 6.193 1.00 76.00 119 LYS A O 1
ATOM 924 N N . PHE A 1 120 ? 10.244 8.115 4.275 1.00 74.94 120 PHE A N 1
ATOM 925 C CA . PHE A 1 120 ? 9.337 9.143 3.770 1.00 74.94 120 PHE A CA 1
ATOM 926 C C . PHE A 1 120 ? 7.856 8.907 4.084 1.00 74.94 120 PHE A C 1
ATOM 928 O O . PHE A 1 120 ? 7.117 9.877 4.238 1.00 74.94 120 PHE A O 1
ATOM 935 N N . VAL A 1 121 ? 7.399 7.657 4.194 1.00 79.62 121 VAL A N 1
ATOM 936 C CA . VAL A 1 121 ? 5.977 7.350 4.401 1.00 79.62 121 VAL A CA 1
ATOM 937 C C . VAL A 1 121 ? 5.574 7.658 5.843 1.00 79.62 121 VAL A C 1
ATOM 939 O O . VAL A 1 121 ? 6.066 7.058 6.797 1.00 79.62 121 VAL A O 1
ATOM 942 N N . SER A 1 122 ? 4.640 8.593 5.997 1.00 80.44 122 SER A N 1
ATOM 943 C CA . SER A 1 122 ? 4.028 8.968 7.272 1.00 80.44 122 SER A CA 1
ATOM 944 C C . SER A 1 122 ? 2.658 9.609 7.030 1.00 80.44 122 SER A C 1
ATOM 946 O O . SER A 1 122 ? 2.210 9.718 5.888 1.00 80.44 122 SER A O 1
ATOM 948 N N . ASP A 1 123 ? 1.979 10.018 8.100 1.00 84.31 123 ASP A N 1
ATOM 949 C CA . ASP A 1 123 ? 0.723 10.760 8.020 1.00 84.31 123 ASP A CA 1
ATOM 950 C C . ASP A 1 123 ? 0.917 12.129 7.349 1.00 84.31 123 ASP A C 1
ATOM 952 O O . ASP A 1 123 ? 1.572 12.997 7.937 1.00 84.31 123 ASP A O 1
ATOM 956 N N . PRO A 1 124 ? 0.306 12.379 6.175 1.00 77.75 124 PRO A N 1
ATOM 957 C CA . PRO A 1 124 ? 0.407 13.675 5.508 1.00 77.75 124 PRO A CA 1
ATOM 958 C 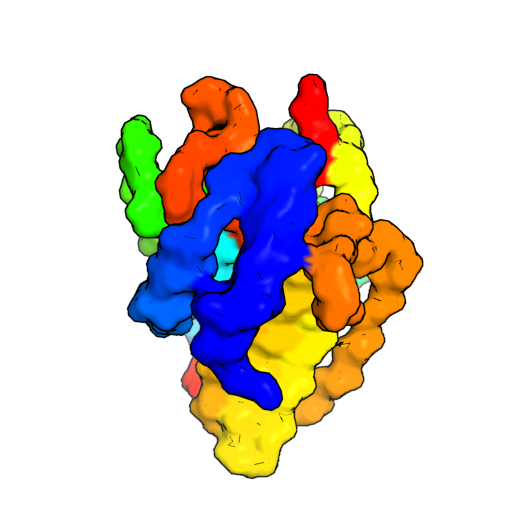C . PRO A 1 124 ? -0.265 14.810 6.296 1.00 77.75 124 PRO A C 1
ATOM 960 O O . PRO A 1 124 ? 0.069 15.971 6.091 1.00 77.75 124 PRO A O 1
ATOM 963 N N . GLN A 1 125 ? -1.202 14.505 7.204 1.00 74.62 125 GLN A N 1
ATOM 964 C CA . GLN A 1 125 ? -1.899 15.511 8.017 1.00 74.62 125 GLN A CA 1
ATOM 965 C C . GLN A 1 125 ? -1.108 15.918 9.270 1.00 74.62 125 GLN A C 1
ATOM 967 O O . GLN A 1 125 ? -1.471 16.887 9.935 1.00 74.62 125 GLN A O 1
ATOM 972 N N . HIS A 1 126 ? -0.043 15.190 9.620 1.00 67.25 126 HIS A N 1
ATOM 973 C CA . HIS A 1 126 ? 0.676 15.375 10.878 1.00 67.25 126 HIS A CA 1
ATOM 974 C C . HIS A 1 126 ? 2.176 15.579 10.636 1.00 67.25 126 HIS A C 1
ATOM 976 O O . HIS A 1 126 ? 3.011 14.728 10.943 1.00 67.25 126 HIS A O 1
ATOM 982 N N . LEU A 1 127 ? 2.515 16.761 10.116 1.00 57.78 127 LEU A N 1
ATOM 983 C CA . LEU A 1 127 ? 3.887 17.220 9.856 1.00 57.78 127 LEU A CA 1
ATOM 984 C C . LEU A 1 127 ? 4.570 17.822 11.103 1.00 57.78 127 LEU A C 1
ATOM 986 O O . LEU A 1 127 ? 5.421 18.702 10.994 1.00 57.78 127 LEU A O 1
ATOM 990 N N . TYR A 1 128 ? 4.192 17.384 12.309 1.00 37.72 128 TYR A N 1
ATOM 991 C CA . TYR A 1 128 ? 4.754 17.919 13.553 1.00 37.72 128 TYR A CA 1
ATOM 992 C C . TYR A 1 128 ? 6.279 17.697 13.574 1.00 37.72 128 TYR A C 1
ATOM 994 O O . TYR A 1 128 ? 6.749 16.562 13.553 1.00 37.72 128 TYR A O 1
ATOM 1002 N N . ASN A 1 129 ? 7.040 18.796 13.583 1.00 41.00 129 ASN A N 1
ATOM 1003 C CA . ASN A 1 129 ? 8.508 18.878 13.666 1.00 41.00 129 ASN A CA 1
ATOM 1004 C C . ASN A 1 129 ? 9.337 18.268 12.520 1.00 41.00 129 ASN A C 1
ATOM 1006 O O . ASN A 1 129 ? 10.566 18.322 12.574 1.00 41.00 129 ASN A O 1
ATOM 1010 N N . SER A 1 130 ? 8.717 17.759 11.458 1.00 42.16 130 SER A N 1
ATOM 1011 C CA . SER A 1 130 ? 9.444 17.217 10.312 1.00 42.16 130 SER A CA 1
ATOM 1012 C C . SER A 1 130 ? 9.469 18.232 9.173 1.00 42.16 130 SER A C 1
ATOM 1014 O O . SER A 1 130 ? 8.432 18.543 8.598 1.00 42.16 130 SER A O 1
ATOM 1016 N N . LYS A 1 131 ? 10.661 18.691 8.771 1.00 42.00 131 LYS A N 1
ATOM 1017 C CA . LYS A 1 131 ? 10.916 19.382 7.486 1.00 42.00 131 LYS A CA 1
ATOM 1018 C C . LYS A 1 131 ? 10.649 18.482 6.255 1.00 42.00 131 LYS A C 1
ATOM 1020 O O . LYS A 1 131 ? 11.243 18.693 5.203 1.00 42.00 131 LYS A O 1
ATOM 1025 N N . SER A 1 132 ? 9.840 17.431 6.378 1.00 45.56 132 SER A N 1
ATOM 1026 C CA . SER A 1 132 ? 9.513 16.527 5.281 1.00 45.56 132 SER A CA 1
ATOM 1027 C C . SER A 1 132 ? 8.161 16.915 4.700 1.00 45.56 132 SER A C 1
ATOM 1029 O O . SER A 1 132 ? 7.167 16.221 4.919 1.00 45.56 132 SER A O 1
ATOM 1031 N N . ASP A 1 133 ? 8.129 17.998 3.928 1.00 55.12 133 ASP A N 1
ATOM 1032 C CA . ASP A 1 133 ? 7.167 18.044 2.832 1.00 55.12 133 ASP A CA 1
ATOM 1033 C C . ASP A 1 133 ? 7.588 16.899 1.913 1.00 55.12 133 ASP A C 1
ATOM 1035 O O . ASP A 1 133 ? 8.603 16.983 1.217 1.00 55.12 133 ASP A O 1
ATOM 1039 N N . LEU A 1 134 ? 6.914 15.754 2.036 1.00 65.31 134 LEU A N 1
ATOM 1040 C CA . LEU A 1 134 ? 7.154 14.639 1.139 1.00 65.31 134 LEU A CA 1
ATOM 1041 C C . LEU A 1 134 ? 6.724 15.092 -0.252 1.00 65.31 134 LEU A C 1
ATOM 1043 O O . LEU A 1 134 ? 5.548 15.045 -0.607 1.00 65.31 134 LEU A O 1
ATOM 1047 N N . ASP A 1 135 ? 7.703 15.542 -1.021 1.00 77.81 135 ASP A N 1
ATOM 1048 C CA . ASP A 1 135 ? 7.534 15.897 -2.414 1.00 77.81 135 ASP A CA 1
ATOM 1049 C C . ASP A 1 135 ? 7.451 14.605 -3.235 1.00 77.81 135 ASP A C 1
ATOM 1051 O O . ASP A 1 135 ? 8.450 14.065 -3.716 1.00 77.81 135 ASP A O 1
ATOM 1055 N N . LEU A 1 136 ? 6.235 14.061 -3.326 1.00 79.75 136 LEU A N 1
ATOM 1056 C CA . LEU A 1 136 ? 5.945 12.849 -4.090 1.00 79.75 136 LEU A CA 1
ATOM 1057 C C . LEU A 1 136 ? 6.361 12.992 -5.559 1.00 79.75 136 LEU A C 1
ATOM 1059 O O . LEU A 1 136 ? 6.807 12.009 -6.151 1.00 79.75 136 LEU A O 1
ATOM 1063 N N . GLU A 1 137 ? 6.265 14.196 -6.129 1.00 83.69 137 GLU A N 1
ATOM 1064 C CA . GLU A 1 137 ? 6.701 14.459 -7.501 1.00 83.69 137 GLU A CA 1
ATOM 1065 C C . GLU A 1 137 ? 8.219 14.313 -7.620 1.00 83.69 137 GLU A C 1
ATOM 1067 O O . GLU A 1 137 ? 8.710 13.664 -8.545 1.00 83.69 137 GLU A O 1
ATOM 1072 N N . HIS A 1 138 ? 8.975 14.840 -6.653 1.00 82.06 138 HIS A N 1
ATOM 1073 C CA . HIS A 1 138 ? 10.423 14.676 -6.611 1.00 82.06 138 HIS A CA 1
ATOM 1074 C C . HIS A 1 138 ? 10.844 13.215 -6.420 1.00 82.06 138 HIS A C 1
ATOM 1076 O O . HIS A 1 138 ? 11.690 12.730 -7.175 1.00 82.06 138 HIS A O 1
ATOM 1082 N N . VAL A 1 139 ? 10.276 12.492 -5.448 1.00 81.06 139 VAL A N 1
ATOM 1083 C CA . VAL A 1 139 ? 10.699 11.109 -5.145 1.00 81.06 139 VAL A CA 1
ATOM 1084 C C . VAL A 1 139 ? 10.319 10.140 -6.283 1.00 81.06 139 VAL A C 1
ATOM 1086 O O . VAL A 1 139 ? 11.034 9.174 -6.536 1.00 81.06 139 VAL A O 1
ATOM 1089 N N . LEU A 1 140 ? 9.257 10.421 -7.045 1.00 86.38 140 LEU A N 1
ATOM 1090 C CA . LEU A 1 140 ? 8.892 9.655 -8.249 1.00 86.38 140 LEU A CA 1
ATOM 1091 C C . LEU A 1 140 ? 9.511 10.210 -9.547 1.00 86.38 140 LEU A C 1
ATOM 1093 O O . LEU A 1 140 ? 9.260 9.683 -10.632 1.00 86.38 140 LEU A O 1
ATOM 1097 N N . SER A 1 141 ? 10.344 11.251 -9.466 1.00 88.06 141 SER A N 1
ATOM 1098 C CA . SER A 1 141 ? 10.962 11.864 -10.642 1.00 88.06 141 SER A CA 1
ATOM 1099 C C . SER A 1 141 ? 12.046 10.982 -11.268 1.00 88.06 141 SER A C 1
ATOM 1101 O O . SER A 1 141 ? 12.787 10.257 -10.598 1.00 88.06 141 SER A O 1
ATOM 1103 N N . ALA A 1 142 ? 12.228 11.119 -12.584 1.00 87.25 142 ALA A N 1
ATOM 1104 C CA . ALA A 1 142 ? 13.263 10.393 -13.320 1.00 87.25 142 ALA A CA 1
ATOM 1105 C C . ALA A 1 142 ? 14.694 10.685 -12.822 1.00 87.25 142 ALA A C 1
ATOM 1107 O O . ALA A 1 142 ? 15.575 9.832 -12.966 1.00 87.25 142 ALA A O 1
ATOM 1108 N N . SER A 1 143 ? 14.944 11.877 -12.263 1.00 86.19 143 SER A N 1
ATOM 1109 C CA . SER A 1 143 ? 16.249 12.255 -11.712 1.00 86.19 143 SER A CA 1
ATOM 1110 C C . SER A 1 143 ? 16.519 11.545 -10.386 1.00 86.19 143 SER A C 1
ATOM 1112 O O . SER A 1 143 ? 17.589 10.952 -10.230 1.00 86.19 143 SER A O 1
ATOM 1114 N N . TYR A 1 144 ? 15.545 11.538 -9.470 1.00 82.88 144 TYR A N 1
ATOM 1115 C CA . TYR A 1 144 ? 15.658 10.834 -8.197 1.00 82.88 144 TYR A CA 1
ATOM 1116 C C . TYR A 1 144 ? 15.783 9.325 -8.414 1.00 82.88 144 TYR A C 1
ATOM 1118 O O . TYR A 1 144 ? 16.777 8.732 -7.994 1.00 82.88 144 TYR A O 1
ATOM 1126 N N . LEU A 1 145 ? 14.863 8.717 -9.167 1.00 86.44 145 LEU A N 1
ATOM 1127 C CA . LEU A 1 145 ? 14.878 7.280 -9.464 1.00 86.44 145 LEU A CA 1
ATOM 1128 C C . LEU A 1 145 ? 16.172 6.855 -10.172 1.00 86.44 145 LEU A C 1
ATOM 1130 O O . LEU A 1 145 ? 16.779 5.849 -9.812 1.00 86.44 145 LEU A O 1
ATOM 1134 N N . GLY A 1 146 ? 16.662 7.668 -11.115 1.00 84.81 146 GLY A N 1
ATOM 1135 C CA . GLY A 1 146 ? 17.954 7.449 -11.766 1.00 84.81 146 GLY A CA 1
ATOM 1136 C C . GLY A 1 146 ? 19.147 7.543 -10.811 1.00 84.81 146 GLY A C 1
ATOM 1137 O O . GLY A 1 146 ? 20.135 6.835 -11.001 1.00 84.81 146 GLY A O 1
ATOM 1138 N N . SER A 1 147 ? 19.079 8.384 -9.774 1.00 84.88 147 SER A N 1
ATOM 1139 C CA . SER A 1 147 ? 20.115 8.444 -8.734 1.00 84.88 147 SER A CA 1
ATOM 1140 C C . SER A 1 147 ? 20.129 7.187 -7.861 1.00 84.88 147 SER A C 1
ATOM 1142 O O . SER A 1 147 ? 21.205 6.688 -7.541 1.00 84.88 147 SER A O 1
ATOM 1144 N N . ARG A 1 148 ? 18.950 6.635 -7.540 1.00 84.75 148 ARG A N 1
ATOM 1145 C CA . ARG A 1 148 ? 18.806 5.399 -6.761 1.00 84.75 148 ARG A CA 1
ATOM 1146 C C . ARG A 1 148 ? 19.242 4.180 -7.572 1.00 84.75 148 ARG A C 1
ATOM 1148 O O . ARG A 1 148 ? 20.021 3.380 -7.073 1.00 84.75 148 ARG A O 1
ATOM 1155 N N . ALA A 1 149 ? 18.846 4.093 -8.842 1.00 85.75 149 ALA A N 1
ATOM 1156 C CA . ALA A 1 149 ? 19.231 3.009 -9.749 1.00 85.75 149 ALA A CA 1
ATOM 1157 C C . ALA A 1 149 ? 20.755 2.823 -9.869 1.00 85.75 149 ALA A C 1
ATOM 1159 O O . ALA A 1 149 ? 21.232 1.696 -9.945 1.00 85.75 149 ALA A O 1
ATOM 1160 N N . LYS A 1 150 ? 21.535 3.913 -9.817 1.00 87.81 150 LYS A N 1
ATOM 1161 C CA . LYS A 1 150 ? 23.012 3.877 -9.842 1.00 87.81 150 LYS A CA 1
ATOM 1162 C C . LYS A 1 150 ? 23.653 3.185 -8.634 1.00 87.81 150 LYS A C 1
ATOM 1164 O O . LYS A 1 150 ? 24.849 2.921 -8.676 1.00 87.81 150 LYS A O 1
ATOM 1169 N N . LEU A 1 151 ? 22.893 2.929 -7.570 1.00 83.62 151 LEU A N 1
ATOM 1170 C CA . LEU A 1 151 ? 23.367 2.203 -6.392 1.00 83.62 151 LEU A CA 1
ATOM 1171 C C . LEU A 1 151 ? 23.300 0.680 -6.573 1.00 83.62 151 LEU A C 1
ATOM 1173 O O . LEU A 1 151 ? 23.898 -0.036 -5.778 1.00 83.62 151 LEU A O 1
ATOM 1177 N N . ILE A 1 152 ? 22.599 0.188 -7.601 1.00 85.25 152 ILE A N 1
ATOM 1178 C CA . ILE A 1 152 ? 22.500 -1.243 -7.894 1.00 85.25 152 ILE A CA 1
ATOM 1179 C C . ILE A 1 152 ? 23.823 -1.730 -8.489 1.00 85.25 152 ILE A C 1
ATOM 1181 O O . ILE A 1 152 ? 24.262 -1.247 -9.534 1.00 85.25 152 ILE A O 1
ATOM 1185 N N . ASP A 1 153 ? 24.423 -2.734 -7.852 1.00 85.44 153 ASP A N 1
ATOM 1186 C CA . ASP A 1 153 ? 25.520 -3.508 -8.424 1.00 85.44 153 ASP A CA 1
ATOM 1187 C C . ASP A 1 153 ? 24.950 -4.819 -9.006 1.00 85.44 153 ASP A C 1
ATOM 1189 O O . ASP A 1 153 ? 24.484 -5.690 -8.262 1.00 85.44 153 ASP A O 1
ATOM 1193 N N . PRO A 1 154 ? 24.958 -5.000 -10.342 1.00 82.81 154 PRO A N 1
ATOM 1194 C CA . PRO A 1 154 ? 24.374 -6.183 -10.971 1.00 82.81 154 PRO A CA 1
ATOM 1195 C C . PRO A 1 154 ? 25.141 -7.472 -10.646 1.00 82.81 154 PRO A C 1
ATOM 1197 O O . PRO A 1 154 ? 24.645 -8.561 -10.918 1.00 82.81 154 PRO A O 1
ATOM 1200 N N . LYS A 1 155 ? 26.353 -7.373 -10.084 1.00 85.88 155 LYS A N 1
ATOM 1201 C CA . LYS A 1 155 ? 27.200 -8.524 -9.744 1.00 85.88 155 LYS A CA 1
ATOM 1202 C C . LYS A 1 155 ? 27.255 -8.808 -8.248 1.00 85.88 155 LYS A C 1
ATOM 1204 O O . LYS A 1 155 ? 27.859 -9.804 -7.850 1.00 85.88 155 LYS A O 1
ATOM 1209 N N . ARG A 1 156 ? 26.684 -7.939 -7.411 1.00 84.50 156 ARG A N 1
ATOM 1210 C CA . ARG A 1 156 ? 26.798 -8.048 -5.958 1.00 84.50 156 ARG A CA 1
ATOM 1211 C C . ARG A 1 156 ? 25.598 -7.418 -5.266 1.00 84.50 156 ARG A C 1
ATOM 1213 O O . ARG A 1 156 ? 25.289 -6.258 -5.493 1.00 84.50 156 ARG A O 1
ATOM 1220 N N . ALA A 1 157 ? 24.968 -8.159 -4.361 1.00 80.25 157 ALA A N 1
ATOM 1221 C CA . ALA A 1 157 ? 23.944 -7.596 -3.488 1.00 80.25 157 ALA A CA 1
ATOM 1222 C C . ALA A 1 157 ? 24.528 -6.480 -2.609 1.00 80.25 157 ALA A C 1
ATOM 1224 O O . ALA A 1 157 ? 25.617 -6.630 -2.044 1.00 80.25 157 ALA A O 1
ATOM 1225 N N . SER A 1 158 ? 23.789 -5.380 -2.468 1.00 71.81 158 SER A N 1
ATOM 1226 C CA . SER A 1 158 ? 24.137 -4.313 -1.529 1.00 71.81 158 SER A CA 1
ATOM 1227 C C . SER A 1 158 ? 24.225 -4.861 -0.100 1.00 71.81 158 SER A C 1
ATOM 1229 O O . SER A 1 158 ? 23.536 -5.824 0.257 1.00 71.81 158 SER A O 1
ATOM 1231 N N . ALA A 1 159 ? 25.063 -4.262 0.742 1.00 69.44 159 ALA A N 1
ATOM 1232 C CA . ALA A 1 159 ? 25.098 -4.600 2.165 1.00 69.44 159 ALA A CA 1
ATOM 1233 C C . ALA A 1 159 ? 23.868 -4.026 2.913 1.00 69.44 159 ALA A C 1
ATOM 1235 O O . ALA A 1 159 ? 23.317 -3.014 2.486 1.00 69.44 159 ALA A O 1
ATOM 1236 N N . ASP A 1 160 ? 23.489 -4.698 4.012 1.00 58.88 160 ASP A N 1
ATOM 1237 C CA . ASP A 1 160 ? 22.502 -4.386 5.083 1.00 58.88 160 ASP A CA 1
ATOM 1238 C C . ASP A 1 160 ? 21.003 -4.730 4.928 1.00 58.88 160 ASP A C 1
ATOM 1240 O O . ASP A 1 160 ? 20.436 -4.534 3.848 1.00 58.88 160 ASP A O 1
ATOM 1244 N N . PRO A 1 161 ? 20.276 -5.087 6.022 1.00 46.62 161 PRO A N 1
ATOM 1245 C CA . PRO A 1 161 ? 20.676 -5.512 7.383 1.00 46.62 161 PRO A CA 1
ATOM 1246 C C . PRO A 1 161 ? 20.038 -6.865 7.818 1.00 46.62 161 PRO A C 1
ATOM 1248 O O . PRO A 1 161 ? 19.450 -7.577 7.004 1.00 46.62 161 PRO A O 1
ATOM 1251 N N . GLU A 1 162 ? 20.193 -7.218 9.105 1.00 36.16 162 GLU A N 1
ATOM 1252 C CA . GLU A 1 162 ? 19.687 -8.428 9.782 1.00 36.16 162 GLU A CA 1
ATOM 1253 C C . GLU A 1 162 ? 18.186 -8.716 9.587 1.00 36.16 162 GLU A C 1
ATOM 1255 O O . GLU A 1 162 ? 17.368 -7.823 9.350 1.00 36.16 162 GLU A O 1
ATOM 1260 N N . ALA A 1 163 ? 17.830 -9.999 9.732 1.00 30.69 163 ALA A N 1
ATOM 1261 C CA . ALA A 1 163 ? 16.461 -10.487 9.638 1.00 30.69 163 ALA A CA 1
ATOM 1262 C C . ALA A 1 163 ? 15.545 -9.776 10.648 1.00 30.69 163 ALA A C 1
ATOM 1264 O O . ALA A 1 163 ? 15.735 -9.870 11.859 1.00 30.69 163 ALA A O 1
ATOM 1265 N N . GLY A 1 164 ? 14.519 -9.094 10.139 1.00 35.53 164 GLY A N 1
ATOM 1266 C CA . GLY A 1 164 ? 13.432 -8.580 10.964 1.00 35.53 164 GLY A CA 1
ATOM 1267 C C . GLY A 1 164 ? 12.548 -9.705 11.507 1.00 35.53 164 GLY A C 1
ATOM 1268 O O . GLY A 1 164 ? 12.563 -10.837 11.022 1.00 35.53 164 GLY A O 1
ATOM 1269 N N . ILE A 1 165 ? 11.728 -9.383 12.503 1.00 33.47 165 ILE A N 1
ATOM 1270 C CA . ILE A 1 165 ? 10.675 -10.281 12.985 1.00 33.47 165 ILE A CA 1
ATOM 1271 C C . ILE A 1 165 ? 9.640 -10.466 11.868 1.00 33.47 165 ILE A C 1
ATOM 1273 O O . ILE A 1 165 ? 9.172 -9.485 11.288 1.00 33.47 165 ILE A O 1
ATOM 1277 N N . LEU A 1 166 ? 9.267 -11.716 11.579 1.00 35.47 166 LEU A N 1
ATOM 1278 C CA . LEU A 1 166 ? 8.175 -12.032 10.662 1.00 35.47 166 LEU A CA 1
ATOM 1279 C C . LEU A 1 166 ? 6.850 -11.611 11.320 1.00 35.47 166 LEU A C 1
ATOM 1281 O O . LEU A 1 166 ? 6.227 -12.388 12.039 1.00 35.47 166 LEU A O 1
ATOM 1285 N N . ALA A 1 167 ? 6.448 -10.356 11.130 1.00 41.75 167 ALA A N 1
ATOM 1286 C CA . ALA A 1 167 ? 5.109 -9.913 11.480 1.00 41.75 167 ALA A CA 1
ATOM 1287 C C . ALA A 1 167 ? 4.136 -10.537 10.472 1.00 41.75 167 ALA A C 1
ATOM 1289 O O . ALA A 1 167 ? 4.064 -10.142 9.309 1.00 41.75 167 ALA A O 1
ATOM 1290 N N . THR A 1 168 ? 3.433 -11.573 10.905 1.00 44.97 168 THR A N 1
ATOM 1291 C CA . THR A 1 168 ? 2.278 -12.124 10.200 1.00 44.97 168 THR A CA 1
ATOM 1292 C C . THR A 1 168 ? 1.150 -11.078 10.202 1.00 44.97 168 THR A C 1
ATOM 1294 O O . THR A 1 168 ? 0.990 -10.334 11.168 1.00 44.97 168 THR A O 1
ATOM 1297 N N . SER A 1 169 ? 0.426 -10.936 9.085 1.00 48.97 169 SER A N 1
ATOM 1298 C CA . SER A 1 169 ? -0.554 -9.854 8.872 1.00 48.97 169 SER A CA 1
ATOM 1299 C C . SER A 1 169 ? -1.958 -10.412 8.655 1.00 48.97 169 SER A C 1
ATOM 1301 O O . SER A 1 169 ? -2.171 -11.265 7.793 1.00 48.97 169 SER A O 1
ATOM 1303 N N . ASP A 1 170 ? -2.923 -9.852 9.386 1.00 58.94 170 ASP A N 1
ATOM 1304 C CA . ASP A 1 170 ? -4.335 -10.265 9.406 1.00 58.94 170 ASP A CA 1
ATOM 1305 C C . ASP A 1 170 ? -5.162 -9.564 8.341 1.00 58.94 170 ASP A C 1
ATOM 1307 O O . ASP A 1 170 ? -6.196 -8.944 8.609 1.00 58.94 170 ASP A O 1
ATOM 1311 N N . THR A 1 171 ? -4.649 -9.602 7.122 1.00 62.81 171 THR A N 1
ATOM 1312 C CA . THR A 1 171 ? -5.220 -8.853 6.019 1.00 62.81 171 THR A CA 1
ATOM 1313 C C . THR A 1 171 ? -6.189 -9.695 5.233 1.00 62.81 171 THR A C 1
ATOM 1315 O O . THR A 1 171 ? -5.911 -10.839 4.902 1.00 62.81 171 THR A O 1
ATOM 1318 N N . VAL A 1 172 ? -7.355 -9.113 4.967 1.00 76.06 172 VAL A N 1
ATOM 1319 C CA . VAL A 1 172 ? -8.320 -9.603 4.000 1.00 76.06 172 VAL A CA 1
ATOM 1320 C C . VAL A 1 172 ? -8.320 -8.613 2.854 1.00 76.06 172 VAL A C 1
ATOM 1322 O O . VAL A 1 172 ? -8.665 -7.442 3.015 1.00 76.06 172 VAL A O 1
ATOM 1325 N N . TYR A 1 173 ? -7.927 -9.112 1.695 1.00 79.50 173 TYR A N 1
ATOM 1326 C CA . TYR A 1 173 ? -8.034 -8.438 0.421 1.00 79.50 173 TYR A CA 1
ATOM 1327 C C . TYR A 1 173 ? -9.196 -9.042 -0.354 1.00 79.50 173 TYR A C 1
ATOM 1329 O O . TYR A 1 173 ? -9.344 -10.265 -0.421 1.00 79.50 173 TYR A O 1
ATOM 1337 N N . PHE A 1 174 ? -9.993 -8.194 -0.986 1.00 82.88 174 PHE A N 1
ATOM 1338 C CA . PHE A 1 174 ? -10.891 -8.635 -2.034 1.00 82.88 174 PHE A CA 1
ATOM 1339 C C . PHE A 1 174 ? -11.006 -7.579 -3.122 1.00 82.88 174 PHE A C 1
ATOM 1341 O O . PHE A 1 174 ? -10.847 -6.379 -2.902 1.00 82.88 174 PHE A O 1
ATOM 1348 N N . THR A 1 175 ? -11.324 -8.059 -4.316 1.00 87.69 175 THR A N 1
ATOM 1349 C CA . THR A 1 175 ? -11.609 -7.215 -5.466 1.00 87.69 175 THR A CA 1
ATOM 1350 C C . THR A 1 175 ? -12.958 -7.574 -6.052 1.00 87.69 175 THR A C 1
ATOM 1352 O O . THR A 1 175 ? -13.357 -8.741 -6.058 1.00 87.69 175 THR A O 1
ATOM 1355 N N . VAL A 1 176 ? -13.673 -6.557 -6.518 1.00 87.81 176 VAL A N 1
ATOM 1356 C CA . VAL A 1 176 ? -14.953 -6.707 -7.208 1.00 87.81 176 VAL A CA 1
ATOM 1357 C C . VAL A 1 176 ? -14.876 -5.929 -8.507 1.00 87.81 176 VAL A C 1
ATOM 1359 O O . VAL A 1 176 ? -14.445 -4.781 -8.509 1.00 87.81 176 VAL A O 1
ATOM 1362 N N . ALA A 1 177 ? -15.329 -6.540 -9.597 1.00 87.62 177 ALA A N 1
ATOM 1363 C CA . ALA A 1 177 ? -15.563 -5.862 -10.862 1.00 87.62 177 ALA A CA 1
ATOM 1364 C C . ALA A 1 177 ? -16.965 -6.207 -11.374 1.00 87.62 177 ALA A C 1
ATOM 1366 O O . ALA A 1 177 ? -17.424 -7.339 -11.196 1.00 87.62 177 ALA A O 1
ATOM 1367 N N . ASP A 1 178 ? -17.645 -5.247 -11.997 1.00 87.19 178 ASP A N 1
ATOM 1368 C CA . ASP A 1 178 ? -18.984 -5.441 -12.554 1.00 87.19 178 ASP A CA 1
ATOM 1369 C C . ASP A 1 178 ? -19.038 -5.259 -14.081 1.00 87.19 178 ASP A C 1
ATOM 1371 O O . ASP A 1 178 ? -18.089 -4.826 -14.739 1.00 87.19 178 ASP A O 1
ATOM 1375 N N . LYS A 1 179 ? -20.189 -5.617 -14.664 1.00 87.94 179 LYS A N 1
ATOM 1376 C CA . LYS A 1 179 ? -20.444 -5.537 -16.114 1.00 87.94 179 LYS A CA 1
ATOM 1377 C C . LYS A 1 179 ? -20.447 -4.101 -16.659 1.00 87.94 179 LYS A C 1
ATOM 1379 O O . LYS A 1 179 ? -20.259 -3.901 -17.862 1.00 87.94 179 LYS A O 1
ATOM 1384 N N . ASP A 1 180 ? -20.690 -3.126 -15.787 1.00 87.12 180 ASP A N 1
ATOM 1385 C CA . ASP A 1 180 ? -20.772 -1.709 -16.129 1.00 87.12 180 ASP A CA 1
ATOM 1386 C C . ASP A 1 180 ? -19.375 -1.058 -16.103 1.00 87.12 180 ASP A C 1
ATOM 1388 O O . ASP A 1 180 ? -19.197 0.073 -16.552 1.00 87.12 180 ASP A O 1
ATOM 1392 N N . GLY A 1 181 ? -18.356 -1.821 -15.696 1.00 78.69 181 GLY A N 1
ATOM 1393 C CA . GLY A 1 181 ? -16.953 -1.441 -15.735 1.00 78.69 181 GLY A CA 1
ATOM 1394 C C . GLY A 1 181 ? -16.442 -0.852 -14.433 1.00 78.69 181 GLY A C 1
ATOM 1395 O O . GLY A 1 181 ? -15.320 -0.344 -14.407 1.00 78.69 181 GLY A O 1
ATOM 1396 N N . ASN A 1 182 ? -17.217 -0.916 -13.355 1.00 86.56 182 ASN A N 1
ATOM 1397 C CA . ASN A 1 182 ? -16.723 -0.517 -12.049 1.00 86.56 182 ASN A CA 1
ATOM 1398 C C . ASN A 1 182 ? -15.794 -1.600 -11.513 1.00 86.56 182 ASN A C 1
ATOM 1400 O O . ASN A 1 182 ? -16.060 -2.791 -11.673 1.00 86.56 182 ASN A O 1
ATOM 1404 N N . ALA A 1 183 ? -14.711 -1.176 -10.876 1.00 86.62 183 ALA A N 1
ATOM 1405 C CA . ALA A 1 183 ? -13.791 -2.044 -10.174 1.00 86.62 183 ALA A CA 1
ATOM 1406 C C . ALA A 1 183 ? -13.438 -1.446 -8.809 1.00 86.62 183 ALA A C 1
ATOM 1408 O O . ALA A 1 183 ? -13.329 -0.230 -8.638 1.00 86.62 183 ALA A O 1
ATOM 1409 N N . CYS A 1 184 ? -13.265 -2.328 -7.837 1.00 87.44 184 CYS A N 1
ATOM 1410 C CA . CYS A 1 184 ? -13.033 -2.004 -6.446 1.00 87.44 184 CYS A CA 1
ATOM 1411 C C . CYS A 1 184 ? -11.898 -2.878 -5.924 1.00 87.44 184 CYS A C 1
ATOM 1413 O O . CYS A 1 184 ? -12.001 -4.100 -5.967 1.00 87.44 184 CYS A O 1
ATOM 1415 N N . SER A 1 185 ? -10.837 -2.242 -5.431 1.00 85.81 185 SER A N 1
ATOM 1416 C CA . SER A 1 185 ? -9.755 -2.889 -4.691 1.00 85.81 185 SER A CA 1
ATOM 1417 C C . SER A 1 185 ? -9.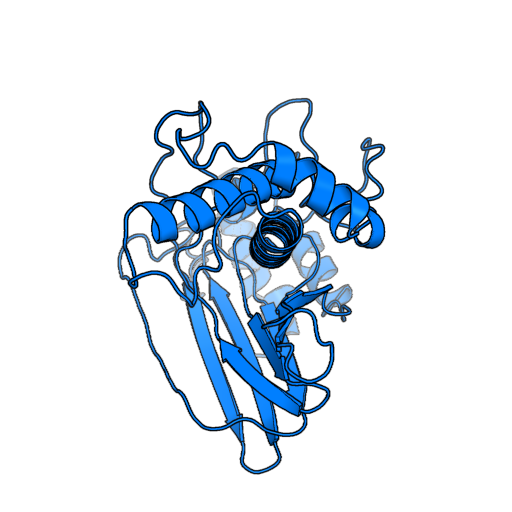946 -2.533 -3.220 1.00 85.81 185 SER A C 1
ATOM 1419 O O . SER A 1 185 ? -9.768 -1.370 -2.846 1.00 85.81 185 SER A O 1
ATOM 1421 N N . LEU A 1 186 ? -10.380 -3.497 -2.404 1.00 85.19 186 LEU A N 1
ATOM 1422 C CA . LEU A 1 186 ? -10.667 -3.272 -0.990 1.00 85.19 186 LEU A CA 1
ATOM 1423 C C . LEU A 1 186 ? -9.824 -4.183 -0.117 1.00 85.19 186 LEU A C 1
ATOM 1425 O O . LEU A 1 186 ? -9.661 -5.377 -0.367 1.00 85.19 186 LEU A O 1
ATOM 1429 N N . ILE A 1 187 ? -9.319 -3.598 0.956 1.00 80.88 187 ILE A N 1
ATOM 1430 C CA . ILE A 1 187 ? -8.439 -4.289 1.877 1.00 80.88 187 ILE A CA 1
ATOM 1431 C C . ILE A 1 187 ? -8.651 -3.782 3.296 1.00 80.88 187 ILE A C 1
ATOM 1433 O O . ILE A 1 187 ? -8.888 -2.595 3.539 1.00 80.88 187 ILE A O 1
ATOM 1437 N N . ASN A 1 188 ? -8.647 -4.717 4.236 1.00 79.06 188 ASN A N 1
ATOM 1438 C CA . ASN A 1 188 ? -8.921 -4.460 5.641 1.00 79.06 188 ASN A CA 1
ATOM 1439 C C . ASN A 1 188 ? -8.152 -5.444 6.521 1.00 79.06 188 ASN A C 1
ATOM 1441 O O . ASN A 1 188 ? -7.962 -6.594 6.132 1.00 79.06 188 ASN A O 1
ATOM 1445 N N . SER A 1 189 ? -7.771 -5.018 7.722 1.00 73.00 189 SER A N 1
ATOM 1446 C CA . SER A 1 189 ? -7.117 -5.879 8.699 1.00 73.00 189 SER A CA 1
ATOM 1447 C C . SER A 1 189 ? -7.332 -5.443 10.149 1.00 73.00 189 SER A C 1
ATOM 1449 O O . SER A 1 189 ? -7.624 -4.290 10.481 1.00 73.00 189 SER A O 1
ATOM 1451 N N . ASN A 1 190 ? -7.148 -6.402 11.054 1.00 66.25 190 ASN A N 1
ATOM 1452 C CA . ASN A 1 190 ? -7.184 -6.166 12.495 1.00 66.25 190 ASN A CA 1
ATOM 1453 C C . ASN A 1 190 ? -5.879 -5.583 13.043 1.00 66.25 190 ASN A C 1
ATOM 1455 O O . ASN A 1 190 ? -5.897 -4.862 14.036 1.00 66.25 190 ASN A O 1
ATOM 1459 N N . CYS A 1 191 ? -4.759 -5.798 12.367 1.00 58.03 191 CYS A N 1
ATOM 1460 C CA . CYS A 1 191 ? -3.552 -5.016 12.611 1.00 58.03 191 CYS A CA 1
ATOM 1461 C C . CYS A 1 191 ? -3.604 -3.676 11.842 1.00 58.03 191 CYS A C 1
ATOM 1463 O O . CYS A 1 191 ? -2.842 -2.762 12.119 1.00 58.03 191 CYS A O 1
ATOM 1465 N N . GLU A 1 192 ? -4.566 -3.543 10.918 1.00 48.72 192 GLU A N 1
ATOM 1466 C CA . GLU A 1 192 ? -4.510 -2.927 9.586 1.00 48.72 192 GLU A CA 1
ATOM 1467 C C . GLU A 1 192 ? -5.679 -1.999 9.066 1.00 48.72 192 GLU A C 1
ATOM 1469 O O . GLU A 1 192 ? -6.695 -2.525 8.627 1.00 48.72 192 GLU A O 1
ATOM 1474 N N . HIS A 1 193 ? -5.670 -0.655 9.080 1.00 36.94 193 HIS A N 1
ATOM 1475 C CA . HIS A 1 193 ? -6.868 0.174 8.702 1.00 36.94 193 HIS A CA 1
ATOM 1476 C C . HIS A 1 193 ? -7.512 -0.076 7.297 1.00 36.94 193 HIS A C 1
ATOM 1478 O O . HIS A 1 193 ? -6.814 -0.425 6.358 1.00 36.94 193 HIS A O 1
ATOM 1484 N N . HIS A 1 194 ? -8.819 0.189 7.104 1.00 42.97 194 HIS A N 1
ATOM 1485 C CA . HIS A 1 194 ? -9.514 0.017 5.806 1.00 42.97 194 HIS A CA 1
ATOM 1486 C C . HIS A 1 194 ? -8.986 0.957 4.713 1.00 42.97 194 HIS A C 1
ATOM 1488 O O . HIS A 1 194 ? -8.940 2.166 4.936 1.00 42.97 194 HIS A O 1
ATOM 1494 N N . HIS A 1 195 ? -8.714 0.425 3.519 1.00 45.72 195 HIS A N 1
ATOM 1495 C CA . HIS A 1 195 ? -8.444 1.222 2.319 1.00 45.72 195 HIS A CA 1
ATOM 1496 C C . HIS A 1 195 ? -9.269 0.717 1.139 1.00 45.72 195 HIS A C 1
ATOM 1498 O O . HIS A 1 195 ? -9.445 -0.490 0.950 1.00 45.72 195 HIS A O 1
ATOM 1504 N N . LEU A 1 196 ? -9.797 1.663 0.366 1.00 39.25 196 LEU A N 1
ATOM 150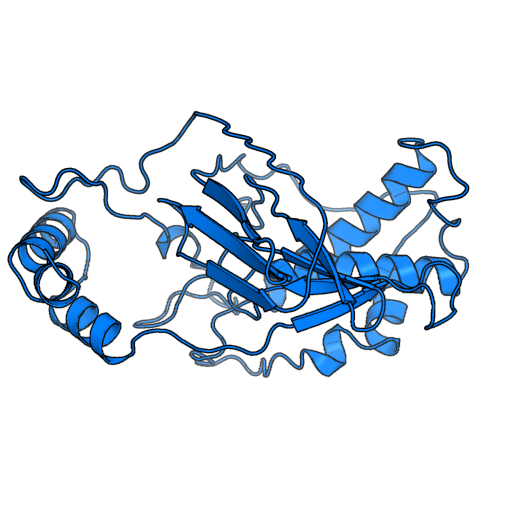5 C CA . LEU A 1 196 ? -10.675 1.415 -0.767 1.00 39.25 196 LEU A CA 1
ATOM 1506 C C . LEU A 1 196 ? -10.212 2.259 -1.951 1.00 39.25 196 LEU A C 1
ATOM 1508 O O . LEU A 1 196 ? -10.275 3.484 -1.902 1.00 39.25 196 LEU A O 1
ATOM 1512 N N . LEU A 1 197 ? -9.796 1.593 -3.023 1.00 47.41 197 LEU A N 1
ATOM 1513 C CA . LEU A 1 197 ? -9.570 2.216 -4.322 1.00 47.41 197 LEU A CA 1
ATOM 1514 C C . LEU A 1 197 ? -10.705 1.834 -5.267 1.00 47.41 197 LEU A C 1
ATOM 1516 O O . LEU A 1 197 ? -11.052 0.657 -5.403 1.00 47.41 197 LEU A O 1
ATOM 1520 N N . LEU A 1 198 ? -11.285 2.845 -5.911 1.00 43.25 198 LEU A N 1
ATOM 1521 C CA . LEU A 1 198 ? -12.341 2.698 -6.904 1.00 43.25 198 LEU A CA 1
ATOM 1522 C C . LEU A 1 198 ? -11.856 3.282 -8.231 1.00 43.25 198 LEU A C 1
ATOM 1524 O O . LEU A 1 198 ? -11.478 4.449 -8.298 1.00 43.25 198 LEU A O 1
ATOM 1528 N N . LEU A 1 199 ? -11.923 2.488 -9.297 1.00 49.78 199 LEU A N 1
ATOM 1529 C CA . LEU A 1 199 ? -11.816 2.973 -10.674 1.00 49.78 199 LEU A CA 1
ATOM 1530 C C . LEU A 1 199 ? -13.027 2.480 -11.456 1.00 49.78 199 LEU A C 1
ATOM 1532 O O . LEU A 1 199 ? -13.513 1.370 -11.252 1.00 49.78 199 LEU A O 1
ATOM 1536 N N . SER A 1 200 ? -13.503 3.298 -12.386 1.00 45.47 200 SER A N 1
ATOM 1537 C CA . SER A 1 200 ? -14.618 2.951 -13.261 1.00 45.47 200 SER A CA 1
ATOM 1538 C C . SER A 1 200 ? -14.189 3.103 -14.718 1.00 45.47 200 SER A C 1
ATOM 1540 O O . SER A 1 200 ? -13.707 4.176 -15.086 1.00 45.47 200 SER A O 1
ATOM 1542 N N . LYS A 1 201 ? -14.342 2.007 -15.490 1.00 50.06 201 LYS A N 1
ATOM 1543 C CA . LYS A 1 201 ? -14.638 1.878 -16.944 1.00 50.06 201 LYS A CA 1
ATOM 1544 C C . LYS A 1 201 ? -14.236 0.528 -17.619 1.00 50.06 201 LYS A C 1
ATOM 1546 O O . LYS A 1 201 ? -14.484 0.411 -18.814 1.00 50.06 201 LYS A O 1
ATOM 1551 N N . ARG A 1 202 ? -13.799 -0.504 -16.847 1.00 51.22 202 ARG A N 1
ATOM 1552 C CA . ARG A 1 202 ? -13.673 -1.995 -17.083 1.00 51.22 202 ARG A CA 1
ATOM 1553 C C . ARG A 1 202 ? -12.259 -2.591 -16.910 1.00 51.22 202 ARG A C 1
ATOM 1555 O O . ARG A 1 202 ? -11.372 -2.153 -17.621 1.00 51.22 202 ARG A O 1
ATOM 1562 N N . PRO A 1 203 ? -12.095 -3.694 -16.135 1.00 46.06 203 PRO A N 1
ATOM 1563 C CA . PRO A 1 203 ? -11.262 -4.835 -16.562 1.00 46.06 203 PRO A CA 1
ATOM 1564 C C . PRO A 1 203 ? -11.898 -6.230 -16.333 1.00 46.06 203 PRO A C 1
ATOM 1566 O O . PRO A 1 203 ? -12.892 -6.391 -15.627 1.00 46.06 203 PRO A O 1
ATOM 1569 N N . THR A 1 204 ? -11.301 -7.245 -16.968 1.00 41.16 204 THR A N 1
ATOM 1570 C CA . THR A 1 204 ? -11.696 -8.667 -16.989 1.00 41.16 204 THR A CA 1
ATOM 1571 C C . THR A 1 204 ? -11.417 -9.395 -15.662 1.00 41.16 204 THR A C 1
ATOM 1573 O O . THR A 1 204 ? -10.431 -9.128 -14.981 1.00 41.16 204 THR A O 1
ATOM 1576 N N . LEU A 1 205 ? -12.296 -10.349 -15.334 1.00 34.91 205 LEU A N 1
ATOM 1577 C CA . LEU A 1 205 ? -12.399 -11.131 -14.095 1.00 34.91 205 LEU A CA 1
ATOM 1578 C C . LEU A 1 205 ? -11.095 -11.838 -13.657 1.00 34.91 205 LEU A C 1
ATOM 1580 O O . LEU A 1 205 ? -10.619 -12.742 -14.342 1.00 34.91 205 LEU A O 1
ATOM 1584 N N . LEU A 1 206 ? -10.606 -11.531 -12.450 1.00 34.44 206 LEU A N 1
ATOM 1585 C CA . LEU A 1 206 ? -9.719 -12.410 -11.679 1.00 34.44 206 LEU A CA 1
ATOM 1586 C C . LEU A 1 206 ? -10.070 -12.306 -10.188 1.00 34.44 206 LEU A C 1
ATOM 1588 O O . LEU A 1 206 ? -9.657 -11.379 -9.500 1.00 34.44 206 LEU A O 1
ATOM 1592 N N . LEU A 1 207 ? -10.850 -13.265 -9.685 1.00 28.64 207 LEU A N 1
ATOM 1593 C CA . LEU A 1 207 ? -11.134 -13.397 -8.258 1.00 28.64 207 LEU A CA 1
ATOM 1594 C C . LEU A 1 207 ? -10.054 -14.297 -7.646 1.00 28.64 207 LEU A C 1
ATOM 1596 O O . LEU A 1 207 ? -10.015 -15.495 -7.931 1.00 28.64 207 LEU A O 1
ATOM 1600 N N . ARG A 1 208 ? -9.149 -13.732 -6.844 1.00 28.52 208 ARG A N 1
ATOM 1601 C CA . ARG A 1 208 ? -8.074 -14.490 -6.189 1.00 28.52 208 ARG A CA 1
ATOM 1602 C C . ARG A 1 208 ? -8.147 -14.274 -4.681 1.00 28.52 208 ARG A C 1
ATOM 1604 O O . ARG A 1 208 ? -7.804 -13.207 -4.189 1.00 28.52 208 ARG A O 1
ATOM 1611 N N . PHE A 1 209 ? -8.612 -15.293 -3.964 1.00 26.42 209 PHE A N 1
ATOM 1612 C CA . PHE A 1 209 ? -8.560 -15.338 -2.506 1.00 26.42 209 PHE A CA 1
ATOM 1613 C C . PHE A 1 209 ? -7.216 -15.925 -2.081 1.00 26.42 209 PHE A C 1
ATOM 1615 O O . PHE A 1 209 ? -6.876 -17.039 -2.473 1.00 26.42 209 PHE A O 1
ATOM 1622 N N . PHE A 1 210 ? -6.463 -15.193 -1.272 1.00 29.83 210 PHE A N 1
ATOM 1623 C CA . PHE A 1 210 ? -5.395 -15.753 -0.451 1.00 29.83 210 PHE A CA 1
ATOM 1624 C C . PHE A 1 210 ? -5.772 -15.464 0.998 1.00 29.83 210 PHE A C 1
ATOM 1626 O O . PHE A 1 210 ? -6.238 -14.372 1.284 1.00 29.83 210 PHE A O 1
ATOM 1633 N N . LEU A 1 211 ? -5.625 -16.438 1.891 1.00 26.25 211 LEU A N 1
ATOM 1634 C CA . LEU A 1 211 ? -5.747 -16.263 3.339 1.00 26.25 211 LEU A CA 1
ATOM 1635 C C . LEU A 1 211 ? -4.600 -17.053 3.978 1.00 26.25 211 LEU A C 1
ATOM 1637 O O . LEU A 1 211 ? -4.657 -18.283 3.964 1.00 26.25 211 LEU A O 1
ATOM 1641 N N . PRO A 1 212 ? -3.556 -16.411 4.521 1.00 30.98 212 PRO A N 1
ATOM 1642 C CA . PRO A 1 212 ? -2.742 -17.035 5.544 1.00 30.98 212 PRO A CA 1
ATOM 1643 C C . PRO A 1 212 ? -3.428 -16.812 6.897 1.00 30.98 212 PRO A C 1
ATOM 1645 O O . PRO A 1 212 ? -3.574 -15.686 7.364 1.00 30.98 212 PRO A O 1
ATOM 1648 N N . LEU A 1 213 ? -3.892 -17.905 7.497 1.00 32.66 213 LEU A N 1
ATOM 1649 C CA . LEU A 1 213 ? -4.264 -17.977 8.906 1.00 32.66 213 LEU A CA 1
ATOM 1650 C C . LEU A 1 213 ? -2.969 -18.156 9.697 1.00 32.66 213 LEU A C 1
ATOM 1652 O O . LEU A 1 213 ? -2.322 -19.179 9.521 1.00 32.66 213 LEU A O 1
ATOM 1656 N N . ASP A 1 214 ? -2.569 -17.151 10.476 1.00 35.66 214 ASP A N 1
ATOM 1657 C CA . ASP A 1 214 ? -2.060 -17.293 11.850 1.00 35.66 214 ASP A CA 1
ATOM 1658 C C . ASP A 1 214 ? -1.564 -15.924 12.363 1.00 35.66 214 ASP A C 1
ATOM 1660 O O . ASP A 1 214 ? -0.864 -15.213 11.648 1.00 35.66 214 ASP A O 1
ATOM 1664 N N . SER A 1 215 ? -1.961 -15.568 13.602 1.00 45.91 215 SER A N 1
ATOM 1665 C CA . SER A 1 215 ? -1.919 -14.251 14.313 1.00 45.91 215 SER A CA 1
ATOM 1666 C C . SER A 1 215 ? -3.134 -13.284 14.210 1.00 45.91 215 SER A C 1
ATOM 1668 O O . SER A 1 215 ? -3.063 -12.168 14.706 1.00 45.91 215 SER A O 1
ATOM 1670 N N . GLY A 1 216 ? -4.291 -13.802 13.766 1.00 58.75 216 GLY A N 1
ATOM 1671 C CA . GLY A 1 216 ? -5.561 -13.158 13.333 1.00 58.75 216 GLY A CA 1
ATOM 1672 C C . GLY A 1 216 ? -6.287 -12.014 14.084 1.00 58.75 216 GLY A C 1
ATOM 1673 O O . GLY A 1 216 ? -7.257 -11.466 13.540 1.00 58.75 216 GLY A O 1
ATOM 1674 N N . PHE A 1 217 ? -5.967 -11.696 15.341 1.00 71.00 217 PHE A N 1
ATOM 1675 C CA . PHE A 1 217 ? -6.935 -11.038 16.248 1.00 71.00 217 PHE A CA 1
ATOM 1676 C C . PHE A 1 217 ? -6.592 -9.603 16.675 1.00 71.00 217 PHE A C 1
ATOM 1678 O O . PHE A 1 217 ? -7.290 -9.037 17.524 1.00 71.00 217 PHE A O 1
ATOM 1685 N N . GLY A 1 218 ? -5.586 -8.970 16.066 1.00 74.62 218 GLY A N 1
ATOM 1686 C CA . GLY A 1 218 ? -5.195 -7.599 16.407 1.00 74.62 218 GLY A CA 1
ATOM 1687 C C . GLY A 1 218 ? -4.659 -7.490 17.839 1.00 74.62 218 GLY A C 1
ATOM 1688 O O . GLY A 1 218 ? -3.715 -8.180 18.205 1.00 74.62 218 GLY A O 1
ATOM 1689 N N . SER A 1 219 ? -5.252 -6.636 18.684 1.00 80.38 219 SER A N 1
ATOM 1690 C CA . SER A 1 219 ? -4.828 -6.520 20.093 1.00 80.38 219 SER A CA 1
ATOM 1691 C C . SER A 1 219 ? -5.341 -7.651 20.986 1.00 80.38 219 SER A C 1
ATOM 1693 O O . SER A 1 219 ? -5.005 -7.688 22.168 1.00 80.38 219 SER A O 1
ATOM 1695 N N . CYS A 1 220 ? -6.196 -8.535 20.457 1.00 83.44 220 CYS A N 1
ATOM 1696 C CA . CYS A 1 220 ? -6.942 -9.544 21.215 1.00 83.44 220 CYS A CA 1
ATOM 1697 C C . CYS A 1 220 ? -7.860 -8.961 22.312 1.00 83.44 220 CYS A C 1
ATOM 1699 O O . CYS A 1 220 ? -8.469 -9.713 23.071 1.00 83.44 220 CYS A O 1
ATOM 1701 N N . ILE A 1 221 ? -8.011 -7.633 22.383 1.00 85.44 221 ILE A N 1
ATOM 1702 C CA . ILE A 1 221 ? -8.923 -6.964 23.311 1.00 85.44 221 ILE A CA 1
ATOM 1703 C C . ILE A 1 221 ? -10.329 -7.011 22.716 1.00 85.44 221 ILE A C 1
ATOM 1705 O O . ILE A 1 221 ? -10.583 -6.403 21.680 1.00 85.44 221 ILE A O 1
ATOM 1709 N N . VAL A 1 222 ? -11.251 -7.709 23.376 1.00 91.12 222 VAL A N 1
ATOM 1710 C CA . VAL A 1 222 ? -12.649 -7.847 22.940 1.00 91.12 222 VAL A CA 1
ATOM 1711 C C . VAL A 1 222 ? -13.540 -6.970 23.822 1.00 91.12 222 VAL A C 1
ATOM 1713 O O . VAL A 1 222 ? -13.702 -7.284 25.005 1.00 91.12 222 VAL A O 1
ATOM 1716 N N . PRO A 1 223 ? -14.145 -5.886 23.296 1.00 92.06 223 PRO A N 1
ATOM 1717 C CA . PRO A 1 223 ? -15.120 -5.111 24.051 1.00 92.06 223 PRO A CA 1
ATOM 1718 C C . PRO A 1 223 ? -16.319 -5.979 24.441 1.00 92.06 223 PRO A C 1
ATOM 1720 O O . PRO A 1 223 ? -16.800 -6.810 23.658 1.00 92.06 223 PRO A O 1
ATOM 1723 N N . LYS A 1 224 ? -16.806 -5.792 25.670 1.00 91.81 224 LYS A N 1
ATOM 1724 C CA . LYS A 1 224 ? -17.837 -6.648 26.255 1.00 91.81 224 LYS A CA 1
ATOM 1725 C C . LYS A 1 224 ? -19.083 -6.679 25.370 1.00 91.81 224 LYS A C 1
ATOM 1727 O O . LYS A 1 224 ? -19.607 -5.641 24.973 1.00 91.81 224 LYS A O 1
ATOM 1732 N N . GLU A 1 225 ? -19.551 -7.893 25.067 1.00 90.00 225 GLU A N 1
ATOM 1733 C CA . GLU A 1 225 ? -20.761 -8.148 24.267 1.00 90.00 225 GLU A CA 1
ATOM 1734 C C . GLU A 1 225 ? -20.768 -7.481 22.874 1.00 90.00 225 GLU A C 1
ATOM 1736 O O . GLU A 1 225 ? -21.827 -7.314 22.272 1.00 90.00 225 GLU A O 1
ATOM 1741 N N . CYS A 1 226 ? -19.599 -7.105 22.342 1.00 89.00 226 CYS A N 1
ATOM 1742 C CA . CYS A 1 226 ? -19.486 -6.485 21.021 1.00 89.00 226 CYS A CA 1
ATOM 1743 C C . CYS A 1 226 ? -19.119 -7.483 19.912 1.00 89.00 226 CYS A C 1
ATOM 1745 O O . CYS A 1 226 ? -19.433 -7.237 18.751 1.00 89.00 226 CYS A O 1
ATOM 1747 N N . GLY A 1 227 ? -18.497 -8.617 20.257 1.00 88.12 227 GLY A N 1
ATOM 1748 C CA . GLY A 1 227 ? -18.248 -9.718 19.317 1.00 88.12 227 GLY A CA 1
ATOM 1749 C C . GLY A 1 227 ? -17.161 -9.457 18.265 1.00 88.12 227 GLY A C 1
ATOM 1750 O O . GLY A 1 227 ? -17.104 -10.178 17.275 1.00 88.12 227 GLY A O 1
ATOM 1751 N N . PHE A 1 228 ? -16.306 -8.450 18.465 1.00 88.25 228 PHE A N 1
ATOM 1752 C CA . PHE A 1 228 ? -15.142 -8.158 17.621 1.00 88.25 228 PHE A CA 1
ATOM 1753 C C . PHE A 1 228 ? -13.918 -7.826 18.480 1.00 88.25 228 PHE A C 1
ATOM 1755 O O . PHE A 1 228 ? -14.060 -7.475 19.652 1.00 88.25 228 PHE A O 1
ATOM 1762 N N . THR A 1 229 ? -12.721 -7.920 17.904 1.00 86.62 229 THR A N 1
ATOM 1763 C CA . THR A 1 229 ? -11.476 -7.503 18.558 1.00 86.62 229 THR A CA 1
ATOM 1764 C C . THR A 1 229 ? -11.087 -6.082 18.169 1.00 86.62 229 THR A C 1
ATOM 1766 O O . THR A 1 229 ? -11.328 -5.622 17.051 1.00 86.62 229 THR A O 1
ATOM 1769 N N . ASN A 1 230 ? -10.464 -5.369 19.102 1.00 84.75 230 ASN A N 1
ATOM 1770 C CA . ASN A 1 230 ? -9.831 -4.092 18.826 1.00 84.75 230 ASN A CA 1
ATOM 1771 C C . ASN A 1 230 ? -8.545 -4.300 18.019 1.00 84.75 230 ASN A C 1
ATOM 1773 O O . ASN A 1 230 ? -7.842 -5.305 18.138 1.00 84.75 230 ASN A O 1
ATOM 1777 N N . ARG A 1 231 ? -8.211 -3.291 17.220 1.00 81.25 231 ARG A N 1
ATOM 1778 C CA . ARG A 1 231 ? -6.995 -3.290 16.410 1.00 81.25 231 ARG A CA 1
ATOM 1779 C C . ARG A 1 231 ? -5.761 -2.946 17.243 1.00 81.25 231 ARG A C 1
ATOM 1781 O O . ARG A 1 231 ? -5.876 -2.215 18.224 1.00 81.25 231 ARG A O 1
ATOM 1788 N N . ASN A 1 232 ? -4.584 -3.408 16.822 1.00 81.00 232 ASN A N 1
ATOM 1789 C CA . ASN A 1 232 ? -3.279 -3.051 17.407 1.00 81.00 232 ASN A CA 1
ATOM 1790 C C . ASN A 1 232 ? -2.428 -2.137 16.503 1.00 81.00 232 ASN A C 1
ATOM 1792 O O . ASN A 1 232 ? -1.257 -1.938 16.790 1.00 81.00 232 ASN A O 1
ATOM 1796 N N . ARG A 1 233 ? -3.019 -1.511 15.474 1.00 80.00 233 ARG A N 1
ATOM 1797 C CA . ARG A 1 233 ? -2.353 -0.640 14.477 1.00 80.00 233 ARG A CA 1
ATOM 1798 C C . ARG A 1 233 ? -1.416 0.436 15.049 1.00 80.00 233 ARG A C 1
ATOM 1800 O O . ARG A 1 233 ? -0.478 0.847 14.377 1.00 80.00 233 ARG A O 1
ATOM 1807 N N . GLY A 1 234 ? -1.648 0.895 16.278 1.00 82.50 234 GLY A N 1
ATOM 1808 C CA . GLY A 1 234 ? -0.736 1.817 16.963 1.00 82.50 234 GLY A CA 1
ATOM 1809 C C . GLY A 1 234 ? 0.684 1.263 17.162 1.00 82.50 234 GLY A C 1
ATOM 1810 O O . GLY A 1 234 ? 1.593 2.049 17.393 1.00 82.50 234 GLY A O 1
ATOM 1811 N N . SER A 1 235 ? 0.901 -0.053 17.034 1.00 80.88 235 SER A N 1
ATOM 1812 C CA . SER A 1 235 ? 2.241 -0.653 17.055 1.00 80.88 235 SER A CA 1
ATOM 1813 C C . SER A 1 235 ? 3.106 -0.234 15.871 1.00 80.88 235 SER A C 1
ATOM 1815 O O . SER A 1 235 ? 4.322 -0.322 15.975 1.00 80.88 235 SER A O 1
ATOM 1817 N N . CYS A 1 236 ? 2.494 0.240 14.781 1.00 78.94 236 CYS A N 1
ATOM 1818 C CA . CYS A 1 236 ? 3.200 0.747 13.608 1.00 78.94 236 CYS A CA 1
ATOM 1819 C C . CYS A 1 236 ? 3.678 2.190 13.774 1.00 78.94 236 CYS A C 1
ATOM 1821 O O . CYS A 1 236 ? 3.810 2.898 12.786 1.00 78.94 236 CYS A O 1
ATOM 1823 N N . PHE A 1 237 ? 3.838 2.690 14.999 1.00 83.88 237 PHE A N 1
ATOM 1824 C CA . PHE A 1 237 ? 4.541 3.944 15.246 1.00 83.88 237 PHE A CA 1
ATOM 1825 C C . PHE A 1 237 ? 5.984 3.652 15.628 1.00 83.88 237 PHE A C 1
ATOM 1827 O O . PHE A 1 237 ? 6.262 2.758 16.426 1.00 83.88 237 PHE A O 1
ATOM 1834 N N . SER A 1 238 ? 6.899 4.482 15.138 1.00 81.12 238 SER A N 1
ATOM 1835 C CA . SER A 1 238 ? 8.243 4.529 15.699 1.00 81.12 238 SER A CA 1
ATOM 1836 C C . SER A 1 238 ? 8.208 5.195 17.076 1.00 81.12 238 SER A C 1
ATOM 1838 O O . SER A 1 238 ? 7.468 6.159 17.293 1.00 81.12 238 SER A O 1
ATOM 1840 N N . LEU A 1 239 ? 9.033 4.688 17.992 1.00 81.62 239 LEU A N 1
ATOM 1841 C CA . LEU A 1 239 ? 9.297 5.290 19.304 1.00 81.62 239 LEU A CA 1
ATOM 1842 C C . LEU A 1 239 ? 10.679 5.965 19.372 1.00 81.62 239 LEU A C 1
ATOM 1844 O O . LEU A 1 239 ? 11.025 6.530 20.404 1.00 81.62 239 LEU A O 1
ATOM 1848 N N . GLY A 1 240 ? 11.476 5.885 18.301 1.00 75.50 240 GLY A N 1
ATOM 1849 C CA . GLY A 1 240 ? 12.790 6.526 18.226 1.00 75.50 240 GLY A CA 1
ATOM 1850 C C . GLY A 1 240 ? 12.680 8.028 17.967 1.00 75.50 240 GLY A C 1
ATOM 1851 O O . GLY A 1 240 ? 11.780 8.461 17.255 1.00 75.50 240 GLY A O 1
ATOM 1852 N N . GLU A 1 241 ? 13.613 8.812 18.507 1.00 66.50 241 GLU A N 1
ATOM 1853 C CA . GLU A 1 241 ? 13.510 10.280 18.601 1.00 66.50 241 GLU A CA 1
ATOM 1854 C C . GLU A 1 241 ? 13.511 11.026 17.248 1.00 66.50 241 GLU A C 1
ATOM 1856 O O . GLU A 1 241 ? 13.031 12.155 17.183 1.00 66.50 241 GLU A O 1
ATOM 1861 N N . GLU A 1 242 ? 13.958 10.399 16.150 1.00 72.12 242 GLU A N 1
ATOM 1862 C CA . GLU A 1 242 ? 14.038 11.025 14.819 1.00 72.12 242 GLU A CA 1
ATOM 1863 C C . GLU A 1 242 ? 13.472 10.131 13.699 1.00 72.12 242 GLU A C 1
ATOM 1865 O O . GLU A 1 242 ? 14.198 9.609 12.852 1.00 72.12 242 GLU A O 1
ATOM 1870 N N . HIS A 1 243 ? 12.147 9.943 13.670 1.00 75.12 243 HIS A N 1
ATOM 1871 C CA . HIS A 1 243 ? 11.470 9.222 12.585 1.00 75.12 243 HIS A CA 1
ATOM 1872 C C . HIS A 1 243 ? 10.209 9.952 12.103 1.00 75.12 243 HIS A C 1
ATOM 1874 O O . HIS A 1 243 ? 9.399 10.417 12.903 1.00 75.12 243 HIS A O 1
ATOM 1880 N N . SER A 1 244 ? 9.983 10.002 10.785 1.00 75.88 244 SER A N 1
ATOM 1881 C CA . SER A 1 244 ? 8.802 10.655 10.188 1.00 75.88 244 SER A CA 1
ATOM 1882 C C . SER A 1 244 ? 7.494 10.051 10.704 1.00 75.88 244 SER A C 1
ATOM 1884 O O . SER A 1 244 ? 6.521 10.764 10.939 1.00 75.88 244 SER A O 1
ATOM 1886 N N . ASN A 1 245 ? 7.485 8.743 10.952 1.00 81.81 245 ASN A N 1
ATOM 1887 C CA . ASN A 1 245 ? 6.405 7.966 11.566 1.00 81.81 245 ASN A CA 1
ATOM 1888 C C . ASN A 1 245 ? 6.481 7.870 13.118 1.00 81.81 245 ASN A C 1
ATOM 1890 O O . ASN A 1 245 ? 6.093 6.860 13.699 1.00 81.81 245 ASN A O 1
ATOM 1894 N N . LEU A 1 246 ? 7.007 8.891 13.810 1.00 86.19 246 LEU A N 1
ATOM 1895 C CA . LEU A 1 246 ? 6.956 8.985 15.281 1.00 86.19 246 LEU A CA 1
ATOM 1896 C C . LEU A 1 246 ? 5.504 9.069 15.785 1.00 86.19 246 LEU A C 1
ATOM 1898 O O . LEU A 1 246 ? 4.678 9.735 15.147 1.00 86.19 246 LEU A O 1
ATOM 1902 N N . TYR A 1 247 ? 5.210 8.440 16.928 1.00 87.12 247 TYR A N 1
ATOM 1903 C CA . TYR A 1 247 ? 3.923 8.576 17.620 1.00 87.12 247 TYR A CA 1
ATOM 1904 C C . TYR A 1 247 ? 3.582 10.042 17.919 1.00 87.12 247 TYR A C 1
ATOM 1906 O O . TYR A 1 247 ? 4.394 10.786 18.466 1.00 87.12 247 TYR A O 1
ATOM 1914 N N . ALA A 1 248 ? 2.349 10.442 17.607 1.00 87.00 248 ALA A N 1
ATOM 1915 C CA . ALA A 1 248 ? 1.803 11.727 18.022 1.00 87.00 248 ALA A CA 1
ATOM 1916 C C . ALA A 1 248 ? 0.276 11.640 18.204 1.00 87.00 248 ALA A C 1
ATOM 1918 O O . ALA A 1 248 ? -0.379 10.841 17.524 1.00 87.00 248 ALA A O 1
ATOM 1919 N N . PRO A 1 249 ? -0.323 12.457 19.092 1.00 87.69 249 PRO A N 1
ATOM 1920 C CA . PRO A 1 249 ? -1.771 12.495 19.261 1.00 87.69 249 PRO A CA 1
ATOM 1921 C C . PRO A 1 249 ? -2.483 12.791 17.939 1.00 87.69 249 PRO A C 1
ATOM 1923 O O . PRO A 1 249 ? -2.099 13.705 17.214 1.00 87.69 249 PRO A O 1
ATOM 1926 N N . ARG A 1 250 ? -3.546 12.034 17.640 1.00 86.50 250 ARG A N 1
ATOM 1927 C CA . ARG A 1 250 ? -4.380 12.168 16.423 1.00 86.50 250 ARG A CA 1
ATOM 1928 C C . ARG A 1 250 ? -3.664 11.908 15.094 1.00 86.50 250 ARG A C 1
ATOM 1930 O O . ARG A 1 250 ? -4.305 11.982 14.049 1.00 86.50 250 ARG A O 1
ATOM 1937 N N . LYS A 1 251 ? -2.380 11.556 15.122 1.00 87.31 251 LYS A N 1
ATOM 1938 C CA . LYS A 1 251 ? -1.653 11.069 13.955 1.00 87.31 251 LYS A CA 1
ATOM 1939 C C . LYS A 1 251 ? -2.090 9.650 13.619 1.00 87.31 251 LYS A C 1
ATOM 1941 O O . LYS A 1 251 ? -2.427 8.859 14.501 1.00 87.31 251 LYS A O 1
ATOM 1946 N N . ARG A 1 252 ? -2.058 9.312 12.339 1.00 86.69 252 ARG A N 1
ATOM 1947 C CA . ARG A 1 252 ? -2.273 7.959 11.833 1.00 86.69 252 ARG A CA 1
ATOM 1948 C C . ARG A 1 252 ? -0.910 7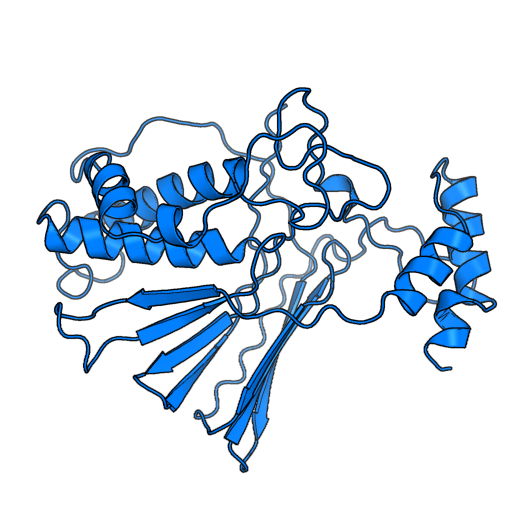.275 11.646 1.00 86.69 252 ARG A C 1
ATOM 1950 O O . ARG A 1 252 ? -0.033 7.856 11.013 1.00 86.69 252 ARG A O 1
ATOM 1957 N N . PRO A 1 253 ? -0.699 6.065 12.181 1.00 84.31 253 PRO A N 1
ATOM 1958 C CA . PRO A 1 253 ? 0.563 5.343 11.996 1.00 84.31 253 PRO A CA 1
ATOM 1959 C C . PRO A 1 253 ? 0.731 4.902 10.545 1.00 84.31 253 PRO A C 1
ATOM 1961 O O . PRO A 1 253 ? -0.256 4.811 9.820 1.00 84.31 253 PRO A O 1
ATOM 1964 N N . LEU A 1 254 ? 1.951 4.585 10.120 1.00 80.06 254 LEU A N 1
ATOM 1965 C CA . LEU A 1 254 ? 2.211 3.989 8.809 1.00 80.06 254 LEU A CA 1
ATOM 1966 C C . LEU A 1 254 ? 1.282 2.796 8.530 1.00 80.06 254 LEU A C 1
ATOM 1968 O O . LEU A 1 254 ? 0.997 1.967 9.398 1.00 80.06 254 LEU A O 1
ATOM 1972 N N . HIS A 1 255 ? 0.788 2.727 7.295 1.00 76.62 255 HIS A N 1
ATOM 1973 C CA . HIS A 1 255 ? -0.123 1.692 6.844 1.00 76.62 255 HIS A CA 1
ATOM 1974 C C . HIS A 1 255 ? 0.556 0.751 5.854 1.00 76.62 255 HIS A C 1
ATOM 1976 O O . HIS A 1 255 ? 0.935 1.122 4.752 1.00 76.62 255 HIS A O 1
ATOM 1982 N N . THR A 1 256 ? 0.603 -0.513 6.231 1.00 66.12 256 THR A N 1
ATOM 1983 C CA . THR A 1 256 ? 1.158 -1.646 5.474 1.00 66.12 256 THR A CA 1
ATOM 1984 C C . THR A 1 256 ? 0.198 -2.257 4.442 1.00 66.12 256 THR A C 1
ATOM 1986 O O . THR A 1 256 ? 0.524 -3.212 3.740 1.00 66.12 256 THR A O 1
AT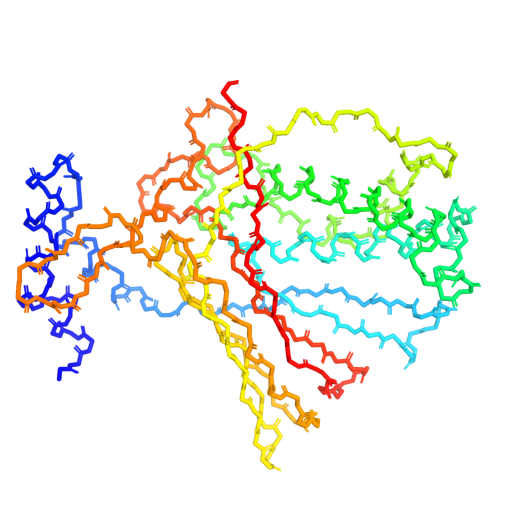OM 1989 N N . ILE A 1 257 ? -0.994 -1.682 4.321 1.00 69.62 257 ILE A N 1
ATOM 1990 C CA . ILE A 1 257 ? -2.072 -2.165 3.466 1.00 69.62 257 ILE A CA 1
ATOM 1991 C C . ILE A 1 257 ? -1.960 -1.570 2.060 1.00 69.62 257 ILE A C 1
ATOM 1993 O O . ILE A 1 257 ? -1.781 -0.362 1.914 1.00 69.62 257 ILE A O 1
ATOM 1997 N N . LEU A 1 258 ? -2.127 -2.426 1.048 1.00 76.94 258 LEU A N 1
ATOM 1998 C CA . LEU A 1 258 ? -1.852 -2.131 -0.359 1.00 76.94 258 LEU A CA 1
ATOM 1999 C C . LEU A 1 258 ? -2.999 -2.579 -1.280 1.00 76.94 258 LEU A C 1
ATOM 2001 O O . LEU A 1 258 ? -2.909 -3.645 -1.902 1.00 76.94 258 LEU A O 1
ATOM 2005 N N . PRO A 1 259 ? -4.115 -1.832 -1.367 1.00 83.75 259 PRO A N 1
ATOM 2006 C CA . PRO A 1 259 ? -5.000 -1.990 -2.504 1.00 83.75 259 PRO A CA 1
ATOM 2007 C C . PRO A 1 259 ? -4.319 -1.348 -3.707 1.00 83.75 259 PRO A C 1
ATOM 2009 O O . PRO A 1 259 ? -3.988 -0.169 -3.677 1.00 83.75 259 PRO A O 1
ATOM 2012 N N . ALA A 1 260 ? -4.169 -2.107 -4.781 1.00 87.62 260 ALA A N 1
ATOM 2013 C CA . ALA A 1 260 ? -3.594 -1.608 -6.013 1.00 87.62 260 ALA A CA 1
ATOM 2014 C C . ALA A 1 260 ? -4.612 -1.681 -7.148 1.00 87.62 260 ALA A C 1
ATOM 2016 O O . ALA A 1 260 ? -5.506 -2.543 -7.195 1.00 87.62 260 ALA A O 1
ATOM 2017 N N . MET A 1 261 ? -4.465 -0.769 -8.098 1.00 91.12 261 MET A N 1
ATOM 2018 C CA . MET A 1 261 ? -5.124 -0.864 -9.393 1.00 91.12 261 MET A CA 1
ATOM 2019 C C . MET A 1 261 ? -4.138 -0.484 -10.485 1.00 91.12 261 MET A C 1
ATOM 2021 O O . MET A 1 261 ? -3.243 0.316 -10.259 1.00 91.12 261 MET A O 1
ATOM 2025 N N . ALA A 1 262 ? -4.301 -1.038 -11.678 1.00 91.38 262 ALA A N 1
ATOM 2026 C CA . ALA A 1 262 ? -3.481 -0.686 -12.823 1.00 91.38 262 ALA A CA 1
ATOM 2027 C C . ALA A 1 262 ? -4.347 -0.323 -14.025 1.00 91.38 262 ALA A C 1
ATOM 2029 O O . ALA A 1 262 ? -5.406 -0.923 -14.225 1.00 91.38 262 ALA A O 1
ATOM 2030 N N . THR A 1 263 ? -3.875 0.611 -14.846 1.00 90.88 263 THR A N 1
ATOM 2031 C CA . THR A 1 263 ? -4.442 0.930 -16.162 1.00 90.88 263 THR A CA 1
ATOM 2032 C C . THR A 1 263 ? -3.422 0.654 -17.263 1.00 90.88 263 THR A C 1
ATOM 2034 O O . THR A 1 263 ? -2.213 0.620 -17.031 1.00 90.88 263 THR A O 1
ATOM 2037 N N . ARG A 1 264 ? -3.914 0.460 -18.487 1.00 87.69 264 ARG A N 1
ATOM 2038 C CA . ARG A 1 264 ? -3.106 0.531 -19.707 1.00 87.69 264 ARG A CA 1
ATOM 2039 C C . ARG A 1 264 ? -3.648 1.684 -20.539 1.00 87.69 264 ARG A C 1
ATOM 2041 O O . ARG A 1 264 ? -4.797 1.655 -20.983 1.00 87.69 264 ARG A O 1
ATOM 2048 N N . GLY A 1 265 ? -2.853 2.741 -20.683 1.00 85.00 265 GLY A N 1
ATOM 2049 C CA . GLY A 1 265 ? -3.377 4.032 -21.119 1.00 85.00 265 GLY A CA 1
ATOM 2050 C C . GLY A 1 265 ? -4.483 4.517 -20.172 1.00 85.00 265 GLY A C 1
ATOM 2051 O O . GLY A 1 265 ? -4.289 4.591 -18.960 1.00 85.00 265 GLY A O 1
ATOM 2052 N N . LYS A 1 266 ? -5.661 4.831 -20.720 1.00 83.25 266 LYS A N 1
ATOM 2053 C CA . LYS A 1 266 ? -6.816 5.316 -19.939 1.00 83.25 266 LYS A CA 1
ATOM 2054 C C . LYS A 1 266 ? -7.765 4.208 -19.474 1.00 83.25 266 LYS A C 1
ATOM 2056 O O . LYS A 1 266 ? -8.713 4.498 -18.751 1.00 83.25 266 LYS A O 1
ATOM 2061 N N . GLU A 1 267 ? -7.528 2.969 -19.892 1.00 85.75 267 GLU A N 1
ATOM 2062 C CA . GLU A 1 267 ? -8.431 1.852 -19.624 1.00 85.75 267 GLU A CA 1
ATOM 2063 C C . GLU A 1 267 ? -7.984 1.092 -18.371 1.00 85.75 267 GLU A C 1
ATOM 2065 O O . GLU A 1 267 ? -6.794 0.764 -18.258 1.00 85.75 267 GLU A O 1
ATOM 2070 N N . PRO A 1 268 ? -8.892 0.774 -17.428 1.00 86.31 268 PRO A N 1
ATOM 2071 C CA . PRO A 1 268 ? -8.556 -0.103 -16.319 1.00 86.31 268 PRO A CA 1
ATOM 2072 C C . PRO A 1 268 ? -8.060 -1.451 -16.845 1.00 86.31 268 PRO A C 1
ATOM 2074 O O . PRO A 1 268 ? -8.579 -2.022 -17.798 1.00 86.31 268 PRO A O 1
ATOM 2077 N N . PHE A 1 269 ? -7.001 -1.955 -16.233 1.00 86.75 269 PHE A N 1
ATOM 2078 C CA . PHE A 1 269 ? -6.331 -3.175 -16.663 1.00 86.75 269 PHE A CA 1
ATOM 2079 C C . PHE A 1 269 ? -6.418 -4.254 -15.590 1.00 86.75 269 PHE A C 1
ATOM 2081 O O . PHE A 1 269 ? -6.730 -5.402 -15.897 1.00 86.75 269 PHE A O 1
ATOM 2088 N N . MET A 1 270 ? -6.191 -3.890 -14.326 1.00 87.75 270 MET A N 1
ATOM 2089 C CA . MET A 1 270 ? -6.190 -4.843 -13.219 1.00 87.75 270 MET A CA 1
ATOM 2090 C C . MET A 1 270 ? -6.606 -4.177 -11.907 1.00 87.75 270 MET A C 1
ATOM 2092 O O . MET A 1 270 ? -6.298 -3.014 -11.663 1.00 87.75 270 MET A O 1
ATOM 2096 N N . SER A 1 271 ? -7.269 -4.939 -11.042 1.00 86.56 271 SER A N 1
ATOM 2097 C CA . SER A 1 271 ? -7.424 -4.634 -9.620 1.00 86.56 271 SER A CA 1
ATOM 2098 C C . SER A 1 271 ? -6.802 -5.785 -8.846 1.00 86.56 271 SER A C 1
ATOM 2100 O O . SER A 1 271 ? -7.125 -6.943 -9.112 1.00 86.56 271 SER A O 1
ATOM 2102 N N . PHE A 1 272 ? -5.848 -5.481 -7.973 1.00 83.62 272 PHE A N 1
ATOM 2103 C CA . PHE A 1 272 ? -5.108 -6.504 -7.245 1.00 83.62 272 PHE A CA 1
ATOM 2104 C C . PHE A 1 272 ? -4.599 -5.975 -5.903 1.00 83.62 272 PHE A C 1
ATOM 2106 O O . PHE A 1 272 ? -4.661 -4.784 -5.608 1.00 83.62 272 PHE A O 1
ATOM 2113 N N . GLY A 1 273 ? -4.132 -6.887 -5.065 1.00 80.06 273 GLY A N 1
ATOM 2114 C CA . GLY A 1 273 ? -3.545 -6.587 -3.772 1.00 80.06 273 GLY A CA 1
ATOM 2115 C C . GLY A 1 273 ? -2.829 -7.827 -3.269 1.00 80.06 273 GLY A C 1
ATOM 2116 O O . GLY A 1 273 ? -3.264 -8.955 -3.521 1.00 80.06 273 GLY A O 1
ATOM 2117 N N . VAL A 1 274 ? -1.700 -7.621 -2.602 1.00 71.75 274 VAL A N 1
ATOM 2118 C CA . VAL A 1 274 ? -0.928 -8.697 -1.981 1.00 71.75 274 VAL A CA 1
ATOM 2119 C C . VAL A 1 274 ? -1.000 -8.499 -0.479 1.00 71.75 274 VAL A C 1
ATOM 2121 O O . VAL A 1 274 ? -0.675 -7.437 0.039 1.00 71.75 274 VAL A O 1
ATOM 2124 N N . MET A 1 275 ? -1.472 -9.525 0.218 1.00 68.69 275 MET A N 1
ATOM 2125 C CA . MET A 1 275 ? -1.567 -9.523 1.674 1.00 68.69 275 MET A CA 1
ATOM 2126 C C . MET A 1 275 ? -0.242 -9.977 2.288 1.00 68.69 275 MET A C 1
ATOM 2128 O O . MET A 1 275 ? 0.528 -10.681 1.636 1.00 68.69 275 MET A O 1
ATOM 2132 N N . GLY A 1 276 ? 0.006 -9.637 3.555 1.00 61.62 276 GLY A N 1
ATOM 2133 C CA . GLY A 1 276 ? 1.214 -10.100 4.250 1.00 61.62 276 GLY A CA 1
ATOM 2134 C C . GLY A 1 276 ? 2.444 -9.213 4.068 1.00 61.62 276 GLY A C 1
ATOM 2135 O O . GLY A 1 276 ? 3.539 -9.613 4.447 1.00 61.62 276 GLY A O 1
ATOM 2136 N N . THR A 1 277 ? 2.302 -8.027 3.477 1.00 57.84 277 THR A N 1
ATOM 2137 C CA . THR A 1 277 ? 3.433 -7.137 3.200 1.00 57.84 277 THR A CA 1
ATOM 2138 C C . THR A 1 277 ? 3.769 -6.285 4.424 1.00 57.84 277 THR A C 1
ATOM 2140 O O . THR A 1 277 ? 2.985 -5.412 4.784 1.00 57.84 277 THR A O 1
ATOM 2143 N N . CYS A 1 278 ? 4.935 -6.482 5.041 1.00 55.28 278 CYS A N 1
ATOM 2144 C CA . CYS A 1 278 ? 5.375 -5.682 6.188 1.00 55.28 278 CYS A CA 1
ATOM 2145 C C . CYS A 1 278 ? 6.607 -4.825 5.848 1.00 55.28 278 CYS A C 1
ATOM 2147 O O . CYS A 1 278 ? 7.641 -5.352 5.438 1.00 55.28 278 CYS A O 1
ATOM 2149 N N . LEU A 1 279 ? 6.514 -3.505 6.052 1.00 50.12 279 LEU A N 1
ATOM 2150 C CA . LEU A 1 279 ? 7.665 -2.588 6.061 1.00 50.12 279 LEU A CA 1
ATOM 2151 C C . LEU A 1 279 ? 8.470 -2.675 7.369 1.00 50.12 279 LEU A C 1
ATOM 2153 O O . LEU A 1 279 ? 9.673 -2.392 7.367 1.00 50.12 279 LEU A O 1
ATOM 2157 N N . GLU A 1 280 ? 7.825 -3.057 8.471 1.00 44.81 280 GLU A N 1
ATOM 2158 C CA . GLU A 1 280 ? 8.379 -3.059 9.825 1.00 44.81 280 GLU A CA 1
ATOM 2159 C C . GLU A 1 280 ? 8.860 -4.455 10.237 1.00 44.81 280 GLU A C 1
ATOM 2161 O O . GLU A 1 280 ? 8.147 -5.256 10.835 1.00 44.81 280 GLU A O 1
ATOM 2166 N N . GLY A 1 281 ? 10.132 -4.731 9.961 1.00 36.84 281 GLY A N 1
ATOM 2167 C CA . GLY A 1 281 ? 10.902 -5.599 10.841 1.00 36.84 281 GLY A CA 1
ATOM 2168 C C . GLY A 1 281 ? 11.414 -4.733 11.985 1.00 36.84 281 GLY A C 1
ATOM 2169 O O . GLY A 1 281 ? 12.236 -3.853 11.743 1.00 36.84 281 GLY A O 1
ATOM 2170 N N . SER A 1 282 ? 10.921 -4.935 13.207 1.00 29.50 282 SER A N 1
ATOM 2171 C CA . SER A 1 282 ? 11.545 -4.350 14.399 1.00 29.50 282 SER A CA 1
ATOM 2172 C C . SER A 1 282 ? 12.996 -4.836 14.468 1.00 29.50 282 SER A C 1
ATOM 2174 O O . SER A 1 282 ? 13.243 -6.008 14.743 1.00 29.50 282 SER A O 1
ATOM 2176 N N . LEU A 1 283 ? 13.945 -3.939 14.194 1.00 29.69 283 LEU A N 1
ATOM 2177 C CA . LEU A 1 283 ? 15.279 -4.012 14.776 1.00 29.69 283 LEU A CA 1
ATOM 2178 C C . LEU A 1 283 ? 15.146 -3.349 16.148 1.00 29.69 283 LEU A C 1
ATOM 2180 O O . LEU A 1 283 ? 14.747 -2.185 16.239 1.00 29.69 283 LEU A O 1
ATOM 2184 N N . ARG A 1 284 ? 15.344 -4.136 17.203 1.00 27.86 284 ARG A N 1
ATOM 2185 C CA . ARG A 1 284 ? 15.644 -3.595 18.529 1.00 27.86 284 ARG A CA 1
ATOM 2186 C C . ARG A 1 284 ? 17.068 -3.065 18.546 1.00 27.86 284 ARG A C 1
ATOM 2188 O O . ARG A 1 284 ? 17.897 -3.647 17.815 1.00 27.86 284 ARG A O 1
#

Foldseek 3Di:
DDLCCCLPNPVLVLVVVLCVVVVHDDDSVLSVVDVVVPDDDDDWDWAWQDLPPDLQFTKIKTWHAALELQQLVLQLSLLLSLLCVVVQAPRLVPDDVPDPLNVLSSVLSSVLSLVVSQFQGFFPVDCPPPPDPPPSCVCSDSVNSNVSNVVRHSVDDDDDDDDFPQDFFQKWWWWDADPQFKIWTWMDALQFHTDIDIDGDDDDDDTDGDDDDDPGAAVVRDRPPPPHHHHPVVVLADCDPDGNRHDDPPTGHRGHWIFMWMDNVNHTYDTDGDPSGDSDRDDD

Organism: NCBI:txid117179

pLDDT: mean 76.87, std 18.52, range [26.25, 96.62]

Sequence (284 aa):
MGKEAFYKGRTAREIVSIVQASGGHMELGDLEDHIQRGVDEVQPVHYTYHNDGSEKDGVTLYECPPNGQGLVALLALGILDAAQRLNIVPDPRTLEHNSPEYLQALIEALRLAFVDARKFVSDPQHLYNSKSDLDLEHVLSASYLGSRAKLIDPKRASADPEAGILATSDTVYFTVADKDGNACSLINSNCEHHHLLLLSKRPTLLLRFFLPLDSGFGSCIVPKECGFTNRNRGSCFSLGEEHSNLYAPRKRPLHTILPAMATRGKEPFMSFGVMGTCLEGSLR

Secondary structure (DSSP, 8-state):
--HHHHHTSHHHHHHHHHHHHTT----HHHHHHHHHH-----PPEEEEE-SSS-TTS-EEEEE--TTBTTHHHHHHHHHHHHHHHTTSS--TTTSPTT-HHHHHHHHHHHHHHHHHHHHH-S-TT--TT------HHHHTSHHHHHHHHTT--TTSPPP--PPPP-----EEEEEEE-TTSEEEEEEEESSS--EEEEEES------------SSTTTT----TTT-SPPP-GGGGSB-SSS-TTB--TTPPPPB---EEEEEETTEEEEEEE-S---S-----

InterPro domains:
  IPR029055 Nucleophile aminohydrolases, N-terminal [SSF56235] (2-276)
  IPR043137 Gamma-glutamyltranspeptidase, small subunit, C-terminal domain [G3DSA:3.60.20.40] (171-278)
  IPR043138 Gamma-glutamyltranspeptidase, large subunit [G3DSA:1.10.246.130] (52-165)
  IPR052896 Gamma-glutamyltransferase-like enzyme [PTHR43881] (2-192)